Protein AF-A0A793MNP5-F1 (afdb_monomer_lite)

InterPro domains:
  IPR010069 Toxin CdiA-like, Filamentous hemagglutinin motif repeats [TIGR01731] (222-242)
  IPR010069 Toxin CdiA-like, Filamentous hemagglutinin motif repeats [TIGR01731] (250-285)
  IPR010069 Toxin CdiA-like, Filamentous hemagglutinin motif repeats [TIGR01731] (267-294)
  IPR013686 Polypeptide-transport-associated, ShlB-type [PF08479] (65-141)
  IPR034746 POTRA domain [PS51779] (65-141)
  IPR035251 ShlB, POTRA domain [PF17287] (143-180)
  IPR051544 Two-partner secretion system outer membrane transporter [PTHR34597] (10-189)

Organism: Escherichia coli (NCBI:txid562)

Sequence (300 aa):
MSALLSPLSLQAADVRRSGDEAFIIQQQRQEALEQQLTPSAPDVRLSAPGSFAHKINFPVETPCFQIKQTELKGADALPHWLPLQKIANGAVGHCLGAKGINLLMSTLQNRLVDHGYVTTRVLAPSQDLKSGILRLVIIPGVVRHVRLTPDSDDYIQLYSSFPAHEGSLLDLRDIEQGLDLGNSRIQGQHTELNATSGNLSTQNAQLSADTLSARTAGQFSSNGGTINADTLQISAQSLSNRKGSLIQTGTGDFSLSLPGSVDNREGLLAANGAVRLDALSLDNRKGKVQAEQSPSLQKS

Foldseek 3Di:
DDDDDDDDDDDPDPDVPVVVVVVVVVVVVVVVVVVVQFDDQPPPPDDDPDDDDDLQDADDDPPWFAAQEEAEAPCVLDDPVQPLRVLRCSSHRPTDDSRRVSSSQVVSQVSCVSQQQNVKHKGFPDDDCNVNYGYIYIDFDADADDDDDPPDDPPDDCVPLFPHDHGRGGRCVSVQQAAAQDCEEEEEAEAEAERPEDEHHHHQYEAEYQEYAHYYAAEYEQDNYEHEYCYYHYHYQEYEQHCHEDENEHQDEAEAAHAAEYEQDCHEAEYCHHYHYHHPYYHQHNGDYYHNPPDPPPDD

Radius of gyration: 31.23 Å; chains: 1; bounding box: 71×50×126 Å

Secondary structure (DSSP, 8-state):
-------PPP----SHHHHHHHHHHHHHHHHHHHHHHSPPPPP--------S-----PPP-SS-EE--EEEEESGGGS-TTS-HHHHHGGGTTSEE-HHHHHHHHHHHHHHHHHTT-TT-EEE--S--GGGSEEEEEEE--B-------TTS-TT--HHHH-S--TTSB--GGGS---EE-TT-EEEEEEEEEEESSS-EE-TT-EEEEEEEEEEESSEEE-TT-EEEEEEEEEE-SEEE-TT-EEEE-SSS-EEEEEEEEEE-TT-EEEESS-EEEEEEEEE-TT-EEEE---------

Structure (mmCIF, N/CA/C/O backbone):
data_AF-A0A793MNP5-F1
#
_entry.id   AF-A0A793MNP5-F1
#
loop_
_atom_site.group_PDB
_atom_site.id
_atom_site.type_symbol
_atom_site.label_atom_id
_atom_site.label_alt_id
_atom_site.label_comp_id
_atom_site.label_asym_id
_atom_site.label_entity_id
_atom_site.label_seq_id
_atom_site.pdbx_PDB_ins_code
_atom_site.Cartn_x
_atom_site.Cartn_y
_atom_site.Cartn_z
_atom_site.occupancy
_atom_site.B_iso_or_equiv
_atom_site.auth_seq_id
_atom_site.auth_comp_id
_atom_site.auth_asym_id
_atom_site.auth_atom_id
_atom_site.pdbx_PDB_model_num
ATOM 1 N N . MET A 1 1 ? -1.039 30.530 97.489 1.00 43.06 1 MET A N 1
ATOM 2 C CA . MET A 1 1 ? -1.361 29.478 96.503 1.00 43.06 1 MET A CA 1
ATOM 3 C C . MET A 1 1 ? -2.596 29.927 95.738 1.00 43.06 1 MET A C 1
ATOM 5 O O . MET A 1 1 ? -3.680 29.815 96.282 1.00 43.06 1 MET A O 1
ATOM 9 N N . SER A 1 2 ? -2.428 30.484 94.537 1.00 39.72 2 SER A N 1
ATOM 10 C CA . SER A 1 2 ? -3.535 30.779 93.615 1.00 39.72 2 SER A CA 1
ATOM 11 C C . SER A 1 2 ? -3.026 30.577 92.194 1.00 39.72 2 SER A C 1
ATOM 13 O O . SER A 1 2 ? -2.169 31.327 91.736 1.00 39.72 2 SER A O 1
ATOM 15 N N . ALA A 1 3 ? -3.510 29.527 91.537 1.00 41.72 3 ALA A N 1
ATOM 16 C CA . ALA A 1 3 ? -3.307 29.268 90.119 1.00 41.72 3 ALA A CA 1
ATOM 17 C C . ALA A 1 3 ? -4.535 29.792 89.366 1.00 41.72 3 ALA A C 1
ATOM 19 O O . ALA A 1 3 ? -5.657 29.425 89.712 1.00 41.72 3 ALA A O 1
ATOM 20 N N . LEU A 1 4 ? -4.337 30.648 88.359 1.00 41.88 4 LEU A N 1
ATOM 21 C CA . LEU A 1 4 ? -5.405 31.112 87.474 1.00 41.88 4 LEU A CA 1
ATOM 22 C C . LEU A 1 4 ? -5.009 30.935 86.001 1.00 41.88 4 LEU A C 1
ATOM 24 O O . LEU A 1 4 ? -4.059 31.536 85.512 1.00 41.88 4 LEU A O 1
ATOM 28 N N . LEU A 1 5 ? -5.772 30.029 85.388 1.00 41.38 5 LEU A N 1
ATOM 29 C CA . LEU A 1 5 ? -6.220 29.850 84.007 1.00 41.38 5 LEU A CA 1
ATOM 30 C C . LEU A 1 5 ? -5.553 30.624 82.851 1.00 41.38 5 LEU A C 1
ATOM 32 O O . LEU A 1 5 ? -5.593 31.848 82.768 1.00 41.38 5 LEU A O 1
ATOM 36 N N . SER A 1 6 ? -5.138 29.844 81.849 1.00 44.09 6 SER A N 1
ATOM 37 C CA . SER A 1 6 ? -5.053 30.230 80.433 1.00 44.09 6 SER A CA 1
ATOM 38 C C . SER A 1 6 ? -6.447 30.375 79.796 1.00 44.09 6 SER A C 1
ATOM 40 O O . SER A 1 6 ? -7.414 29.785 80.282 1.00 44.09 6 SER A O 1
ATOM 42 N N . PRO A 1 7 ? -6.523 30.991 78.605 1.00 50.62 7 PRO A N 1
ATOM 43 C CA . PRO A 1 7 ? -7.224 30.315 77.517 1.00 50.62 7 PRO A CA 1
ATOM 44 C C . PRO A 1 7 ? -6.357 30.196 76.256 1.00 50.62 7 PRO A C 1
ATOM 46 O O . PRO A 1 7 ? -5.769 31.165 75.780 1.00 50.62 7 PRO A O 1
ATOM 49 N N . LEU A 1 8 ? -6.304 28.974 75.716 1.00 42.53 8 LEU A N 1
ATOM 50 C CA . LEU A 1 8 ? -5.809 28.683 74.374 1.00 42.53 8 LEU A CA 1
ATOM 51 C C . LEU A 1 8 ? -6.763 29.281 73.333 1.00 42.53 8 LEU A C 1
ATOM 53 O O . LEU A 1 8 ? -7.968 29.037 73.367 1.00 42.53 8 LEU A O 1
ATOM 57 N N . SER A 1 9 ? -6.212 30.013 72.371 1.00 43.34 9 SER A N 1
ATOM 58 C CA . SER A 1 9 ? -6.915 30.411 71.154 1.00 43.34 9 SER A CA 1
ATOM 59 C C . SER A 1 9 ? -6.974 29.221 70.186 1.00 43.34 9 SER A C 1
ATOM 61 O O . SER A 1 9 ? -5.936 28.725 69.753 1.00 43.34 9 SER A O 1
ATOM 63 N N . LEU A 1 10 ? -8.181 28.757 69.844 1.00 44.53 10 LEU A N 1
ATOM 64 C CA . LEU A 1 10 ? -8.406 27.805 68.751 1.00 44.53 10 LEU A CA 1
ATOM 65 C C . LEU A 1 10 ? -8.027 28.460 67.410 1.00 44.53 10 LEU A C 1
ATOM 67 O O . LEU A 1 10 ? -8.622 29.464 67.021 1.00 44.53 10 LEU A O 1
ATOM 71 N N . GLN A 1 11 ? -7.085 27.867 66.677 1.00 45.66 11 GLN A N 1
ATOM 72 C CA . GLN A 1 11 ? -6.864 28.164 65.262 1.00 45.66 11 GLN A CA 1
ATOM 73 C C . GLN A 1 11 ? -7.865 27.361 64.421 1.00 45.66 11 GLN A C 1
ATOM 75 O O . GLN A 1 11 ? -7.778 26.140 64.327 1.00 45.66 11 GLN A O 1
ATOM 80 N N . ALA A 1 12 ? -8.821 28.053 63.803 1.00 46.88 12 ALA A N 1
ATOM 81 C CA . ALA A 1 12 ? -9.706 27.508 62.779 1.00 46.88 12 ALA A CA 1
ATOM 82 C C . ALA A 1 12 ? -9.208 27.966 61.399 1.00 46.88 12 ALA A C 1
ATOM 84 O O . ALA A 1 12 ? -9.666 28.981 60.880 1.00 46.88 12 ALA A O 1
ATOM 85 N N . ALA A 1 13 ? -8.229 27.264 60.822 1.00 45.00 13 ALA A N 1
ATOM 86 C CA . ALA A 1 13 ? -7.698 27.610 59.499 1.00 45.00 13 ALA A CA 1
ATOM 87 C C . ALA A 1 13 ? -7.146 26.407 58.709 1.00 45.00 13 ALA A C 1
ATOM 89 O O . ALA A 1 13 ? -6.187 26.576 57.970 1.00 45.00 13 ALA A O 1
ATOM 90 N N . ASP A 1 14 ? -7.732 25.208 58.838 1.00 48.78 14 ASP A N 1
ATOM 91 C CA . ASP A 1 14 ? -7.148 24.001 58.211 1.00 48.78 14 ASP A CA 1
ATOM 92 C C . ASP A 1 14 ? -8.154 23.044 57.542 1.00 48.78 14 ASP A C 1
ATOM 94 O O . ASP A 1 14 ? -7.921 21.850 57.421 1.00 48.78 14 ASP A O 1
ATOM 98 N N . VAL A 1 15 ? -9.312 23.550 57.097 1.00 47.66 15 VAL A N 1
ATOM 99 C CA . VAL A 1 15 ? -10.332 22.713 56.417 1.00 47.66 15 VAL A CA 1
ATOM 100 C C . VAL A 1 15 ? -10.462 23.023 54.920 1.00 47.66 15 VAL A C 1
ATOM 102 O O . VAL A 1 15 ? -10.863 22.160 54.147 1.00 47.66 15 VAL A O 1
ATOM 105 N N . ARG A 1 16 ? -10.084 24.226 54.460 1.00 47.62 16 ARG A N 1
ATOM 106 C CA . ARG A 1 16 ? -10.240 24.605 53.040 1.00 47.62 16 ARG A CA 1
ATOM 107 C C . ARG A 1 16 ? -9.139 24.063 52.117 1.00 47.62 16 ARG A C 1
ATOM 109 O O . ARG A 1 16 ? -9.440 23.780 50.969 1.00 47.62 16 ARG A O 1
ATOM 116 N N . ARG A 1 17 ? -7.906 23.853 52.602 1.00 50.69 17 ARG A N 1
ATOM 117 C CA . ARG A 1 17 ? -6.789 23.352 51.768 1.00 50.69 17 ARG A CA 1
ATOM 118 C C . ARG A 1 17 ? -6.926 21.876 51.368 1.00 50.69 17 ARG A C 1
ATOM 120 O O . ARG A 1 17 ? -6.621 21.542 50.231 1.00 50.69 17 ARG A O 1
ATOM 127 N N . SER A 1 18 ? -7.450 21.011 52.242 1.00 54.94 18 SER A N 1
ATOM 128 C CA . SER A 1 18 ? -7.603 19.577 51.930 1.00 54.94 18 SER A CA 1
ATOM 129 C C . SER A 1 18 ? -8.695 19.264 50.901 1.00 54.94 18 SER A C 1
ATOM 131 O O . SER A 1 18 ? -8.614 18.236 50.233 1.00 54.94 18 SER A O 1
ATOM 133 N N . GLY A 1 19 ? -9.715 20.118 50.763 1.00 57.38 19 GLY A N 1
ATOM 134 C CA . GLY A 1 19 ? -10.777 19.927 49.768 1.00 57.38 19 GLY A CA 1
ATOM 135 C C . GLY A 1 19 ? -10.274 20.115 48.335 1.00 57.38 19 GLY A C 1
ATOM 136 O O . GLY A 1 19 ? -10.580 19.300 47.466 1.00 57.38 19 GLY A O 1
ATOM 137 N N . ASP A 1 20 ? -9.446 21.139 48.119 1.00 60.06 20 ASP A N 1
ATOM 138 C CA . ASP A 1 20 ? -8.877 21.457 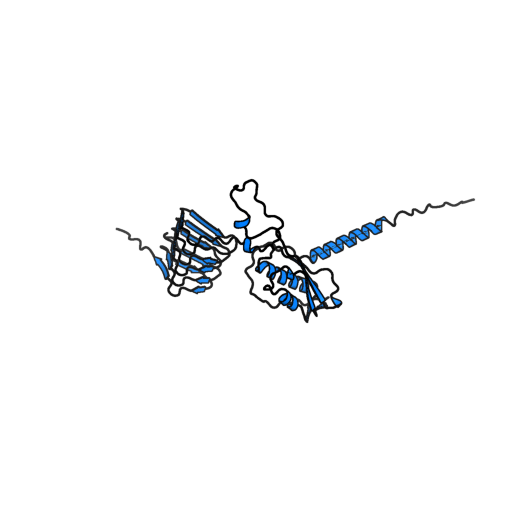46.806 1.00 60.06 20 ASP A CA 1
ATOM 139 C C . ASP A 1 20 ? -7.825 20.417 46.381 1.00 60.06 20 ASP A C 1
ATOM 141 O O . ASP A 1 20 ? -7.822 19.970 45.236 1.00 60.06 20 ASP A O 1
ATOM 145 N N . GLU A 1 21 ? -6.980 19.945 47.308 1.00 66.00 21 GLU A N 1
ATOM 146 C CA . GLU A 1 21 ? -6.012 18.870 47.031 1.00 66.00 21 GLU A CA 1
ATOM 147 C C . GLU A 1 21 ? -6.694 17.536 46.699 1.00 66.00 21 GLU A C 1
ATOM 149 O O . GLU A 1 21 ? -6.305 16.860 45.744 1.00 66.00 21 GLU A O 1
ATOM 154 N N . ALA A 1 22 ? -7.742 17.160 47.441 1.00 73.25 22 ALA A N 1
ATOM 155 C CA . ALA A 1 22 ? -8.505 15.945 47.162 1.00 73.25 22 ALA A CA 1
ATOM 156 C C . ALA A 1 22 ? -9.201 16.008 45.792 1.00 73.25 22 ALA A C 1
ATOM 158 O O . ALA A 1 22 ? -9.238 15.006 45.073 1.00 73.25 22 ALA A O 1
ATOM 159 N N . PHE A 1 23 ? -9.698 17.187 45.409 1.00 76.75 23 PHE A N 1
ATOM 160 C CA . PHE A 1 23 ? -10.294 17.420 44.098 1.00 76.75 23 PHE A CA 1
ATOM 161 C C . PHE A 1 23 ? -9.262 17.296 42.966 1.00 76.75 23 PHE A C 1
ATOM 163 O O . PHE A 1 23 ? -9.521 16.599 41.984 1.00 76.75 23 PHE A O 1
ATOM 170 N N . ILE A 1 24 ? -8.067 17.876 43.130 1.00 78.12 24 ILE A N 1
ATOM 171 C CA . ILE A 1 24 ? -6.969 17.766 42.153 1.00 78.12 24 ILE A CA 1
ATOM 172 C C . ILE A 1 24 ? -6.539 16.304 41.974 1.00 78.12 24 ILE A C 1
ATOM 174 O O . ILE A 1 24 ? -6.400 15.834 40.844 1.00 78.12 24 ILE A O 1
ATOM 178 N N . ILE A 1 25 ? -6.384 15.554 43.070 1.00 81.56 25 ILE A N 1
ATOM 179 C CA . ILE A 1 25 ? -6.015 14.130 43.022 1.00 81.56 25 ILE A CA 1
ATOM 180 C C . ILE A 1 25 ? -7.100 13.307 42.315 1.00 81.56 25 ILE A C 1
ATOM 182 O O . ILE A 1 25 ? -6.789 12.413 41.522 1.00 81.56 25 ILE A O 1
ATOM 186 N N . GLN A 1 26 ? -8.376 13.598 42.576 1.00 82.19 26 GLN A N 1
ATOM 187 C CA . GLN A 1 26 ? -9.491 12.910 41.931 1.00 82.19 26 GLN A CA 1
ATOM 188 C C . GLN A 1 26 ? -9.544 13.204 40.424 1.00 82.19 26 GLN A C 1
ATOM 190 O O . GLN A 1 26 ? -9.737 12.277 39.635 1.00 82.19 26 GLN A O 1
ATOM 195 N N . GLN A 1 27 ? -9.299 14.455 40.025 1.00 83.50 27 GLN A N 1
ATOM 196 C CA . GLN A 1 27 ? -9.244 14.869 38.624 1.00 83.50 27 GLN A CA 1
ATOM 197 C C . GLN A 1 27 ? -8.082 14.198 37.875 1.00 83.50 27 GLN A C 1
ATOM 199 O O . GLN A 1 27 ? -8.306 13.579 36.836 1.00 83.50 27 GLN A O 1
ATOM 204 N N . GLN A 1 28 ? -6.871 14.207 38.442 1.00 82.56 28 GLN A N 1
ATOM 205 C CA . GLN A 1 28 ? -5.701 13.545 37.846 1.00 82.56 28 GLN A CA 1
ATOM 206 C C . GLN A 1 28 ? -5.907 12.035 37.669 1.00 82.56 28 GLN A C 1
ATOM 208 O O . GLN A 1 28 ? -5.497 11.448 36.667 1.00 82.56 28 GLN A O 1
ATOM 213 N N . ARG A 1 29 ? -6.572 11.381 38.630 1.00 83.38 29 ARG A N 1
ATOM 214 C CA . ARG A 1 29 ? -6.869 9.944 38.549 1.00 83.38 29 ARG A CA 1
ATOM 215 C C . ARG A 1 29 ? -7.857 9.627 37.427 1.00 83.38 29 ARG A C 1
ATOM 217 O O . ARG A 1 29 ? -7.756 8.566 36.811 1.00 83.38 29 ARG A O 1
ATOM 224 N N . GLN A 1 30 ? -8.793 10.536 37.168 1.00 79.81 30 GLN A N 1
ATOM 225 C CA . GLN A 1 30 ? -9.774 10.406 36.098 1.00 79.81 30 GLN A CA 1
ATOM 226 C C . GLN A 1 30 ? -9.138 10.610 34.716 1.00 79.81 30 GLN A C 1
ATOM 228 O O . GLN A 1 30 ? -9.365 9.791 33.828 1.00 79.81 30 GLN A O 1
ATOM 233 N N . GLU A 1 31 ? -8.258 11.602 34.567 1.00 78.75 31 GLU A N 1
ATOM 234 C CA . GLU A 1 31 ? -7.470 11.811 33.342 1.00 78.75 31 GLU A CA 1
ATOM 235 C C . GLU A 1 31 ? -6.561 10.611 33.032 1.00 78.75 31 GLU A C 1
ATOM 237 O O . GLU A 1 31 ? -6.469 10.176 31.885 1.00 78.75 31 GLU A O 1
ATOM 242 N N . ALA A 1 32 ? -5.943 10.005 34.051 1.00 73.94 32 ALA A N 1
ATOM 243 C CA . ALA A 1 32 ? -5.117 8.809 33.873 1.00 73.94 32 ALA A CA 1
ATOM 244 C C . ALA A 1 32 ? -5.928 7.587 33.394 1.00 73.94 32 ALA A C 1
ATOM 246 O O . ALA A 1 32 ? -5.444 6.796 32.582 1.00 73.94 32 ALA A O 1
ATOM 247 N N . LEU A 1 33 ? -7.169 7.434 33.870 1.00 72.50 33 LEU A N 1
ATOM 248 C CA . LEU A 1 33 ? -8.094 6.400 33.393 1.00 72.50 33 LEU A CA 1
ATOM 249 C C . LEU A 1 33 ? -8.516 6.655 31.940 1.00 72.50 33 LEU A C 1
ATOM 251 O O . LEU A 1 33 ? -8.547 5.718 31.144 1.00 72.50 33 LEU A O 1
ATOM 255 N N . GLU A 1 34 ? -8.784 7.908 31.568 1.00 67.94 34 GLU A N 1
ATOM 256 C CA . GLU A 1 34 ? -9.074 8.277 30.177 1.00 67.94 34 GLU A CA 1
ATOM 257 C C . GLU A 1 34 ? -7.874 8.044 29.253 1.00 67.94 34 GLU A C 1
ATOM 259 O O . GLU A 1 34 ? -8.053 7.548 28.140 1.00 67.94 34 GLU A O 1
ATOM 264 N N . GLN A 1 35 ? -6.649 8.303 29.715 1.00 63.38 35 GLN A N 1
ATOM 265 C CA . GLN A 1 35 ? -5.422 7.993 28.972 1.00 63.38 35 GLN A CA 1
ATOM 266 C C . GLN A 1 35 ? -5.213 6.485 28.758 1.00 63.38 35 GLN A C 1
ATOM 268 O O . GLN A 1 35 ? -4.663 6.080 27.740 1.00 63.38 35 GLN A O 1
ATOM 273 N N . GLN A 1 36 ? -5.679 5.634 29.678 1.00 63.31 36 GLN A N 1
ATOM 274 C CA . GLN A 1 36 ? -5.654 4.174 29.497 1.00 63.31 36 GLN A CA 1
ATOM 275 C C . GLN A 1 36 ? -6.751 3.653 28.556 1.00 63.31 36 GLN A C 1
ATOM 277 O O . GLN A 1 36 ? -6.603 2.577 27.974 1.00 63.31 36 GLN A O 1
ATOM 282 N N . LEU A 1 37 ? -7.858 4.388 28.432 1.00 55.62 37 LEU A N 1
ATOM 283 C CA . LEU A 1 37 ? -8.998 4.056 27.568 1.00 55.62 37 LEU A CA 1
ATOM 284 C C . LEU A 1 37 ? -8.902 4.709 26.184 1.00 55.62 37 LEU A C 1
ATOM 286 O O . LEU A 1 37 ? -9.647 4.348 25.272 1.00 55.62 37 LEU A O 1
ATOM 290 N N . THR A 1 38 ? -7.986 5.661 26.012 1.00 53.53 38 THR A N 1
ATOM 291 C CA . THR A 1 38 ? -7.609 6.195 24.709 1.00 53.53 38 THR A CA 1
ATOM 292 C C . THR A 1 38 ? -6.534 5.287 24.117 1.00 53.53 38 THR A C 1
ATOM 294 O O . THR A 1 38 ? -5.455 5.139 24.690 1.00 53.53 38 THR A O 1
ATOM 297 N N . PRO A 1 39 ? -6.793 4.638 22.970 1.00 50.03 39 PRO A N 1
ATOM 298 C CA . PRO A 1 39 ? -5.754 3.876 22.302 1.00 50.03 39 PRO A CA 1
ATOM 299 C C . PRO A 1 39 ? -4.594 4.817 21.964 1.00 50.03 39 PRO A C 1
ATOM 301 O O . PRO A 1 39 ? -4.811 5.856 21.328 1.00 50.03 39 PRO A O 1
ATOM 304 N N . SER A 1 40 ? -3.369 4.440 22.348 1.00 48.81 40 SER A N 1
ATOM 305 C CA . SER A 1 40 ? -2.167 5.085 21.813 1.00 48.81 40 SER A CA 1
ATOM 306 C C . SER A 1 40 ? -2.274 5.089 20.290 1.00 48.81 40 SER A C 1
ATOM 308 O O . SER A 1 40 ? -2.683 4.085 19.699 1.00 48.81 40 SER A O 1
ATOM 310 N N . ALA A 1 41 ? -1.958 6.220 19.651 1.00 42.69 41 ALA A N 1
ATOM 311 C CA . ALA A 1 41 ? -1.832 6.235 18.203 1.00 42.69 41 ALA A CA 1
ATOM 312 C C . ALA A 1 41 ? -0.795 5.160 17.844 1.00 42.69 41 ALA A C 1
ATOM 314 O O . ALA A 1 41 ? 0.322 5.231 18.362 1.00 42.69 41 ALA A O 1
ATOM 315 N N . PRO A 1 42 ? -1.151 4.128 17.061 1.00 38.00 42 PRO A N 1
ATOM 316 C CA . PRO A 1 42 ? -0.146 3.182 16.624 1.00 38.00 42 PRO A CA 1
ATOM 317 C C . PRO A 1 42 ? 0.917 3.977 15.865 1.00 38.00 42 PRO A C 1
ATOM 319 O O . PRO A 1 42 ? 0.575 4.773 14.988 1.00 38.00 42 PRO A O 1
ATOM 322 N N . ASP A 1 43 ? 2.191 3.783 16.216 1.00 34.41 43 ASP A N 1
ATOM 323 C CA . ASP A 1 43 ? 3.278 4.133 15.307 1.00 34.41 43 ASP A CA 1
ATOM 324 C C . ASP A 1 43 ? 2.946 3.429 13.995 1.00 34.41 43 ASP A C 1
ATOM 326 O O . ASP A 1 43 ? 2.787 2.204 13.968 1.00 34.41 43 ASP A O 1
ATOM 330 N N . VAL A 1 44 ? 2.743 4.204 12.931 1.00 38.66 44 VAL A N 1
ATOM 331 C CA . VAL A 1 44 ? 2.322 3.681 11.631 1.00 38.66 44 VAL A CA 1
ATOM 332 C C . VAL A 1 44 ? 3.513 2.950 11.011 1.00 38.66 44 VAL A C 1
ATOM 334 O O . VAL A 1 44 ? 4.200 3.446 10.125 1.00 38.66 44 VAL A O 1
ATOM 337 N N . ARG A 1 45 ? 3.786 1.742 11.502 1.00 36.81 45 ARG A N 1
ATOM 338 C CA . ARG A 1 45 ? 4.449 0.699 10.734 1.00 36.81 45 ARG A CA 1
ATOM 339 C C . ARG A 1 45 ? 3.345 -0.129 10.113 1.00 36.81 45 ARG A C 1
ATOM 341 O O . ARG A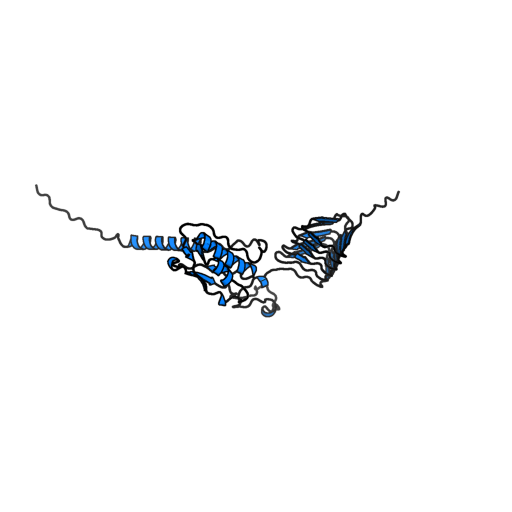 1 45 ? 2.648 -0.866 10.809 1.00 36.81 45 ARG A O 1
ATOM 348 N N . LEU A 1 46 ? 3.184 0.066 8.806 1.00 34.09 46 LEU A N 1
ATOM 349 C CA . LEU A 1 46 ? 2.255 -0.641 7.933 1.00 34.09 46 LEU A CA 1
ATOM 350 C C . LEU A 1 46 ? 2.402 -2.147 8.162 1.00 34.09 46 LEU A C 1
ATOM 352 O O . LEU A 1 46 ? 3.297 -2.803 7.633 1.00 34.09 46 LEU A O 1
ATOM 356 N N . SER A 1 47 ? 1.539 -2.684 9.014 1.00 34.59 47 SER A N 1
ATOM 357 C CA . SER A 1 47 ? 1.337 -4.118 9.103 1.00 34.59 47 SER A CA 1
ATOM 358 C C . SER A 1 47 ? 0.516 -4.524 7.886 1.00 34.59 47 SER A C 1
ATOM 360 O O . SER A 1 47 ? -0.382 -3.792 7.472 1.00 34.59 47 SER A O 1
ATOM 362 N N . ALA A 1 48 ? 0.864 -5.665 7.292 1.00 41.50 48 ALA A N 1
ATOM 363 C CA . ALA A 1 48 ? 0.216 -6.180 6.092 1.00 41.50 48 ALA A CA 1
ATOM 364 C C . ALA A 1 48 ? -1.323 -6.196 6.233 1.00 41.50 48 ALA A C 1
ATOM 366 O O . ALA A 1 48 ? -1.817 -6.474 7.330 1.00 41.50 48 ALA A O 1
ATOM 367 N N . PRO A 1 49 ? -2.083 -5.951 5.146 1.00 40.62 49 PRO A N 1
ATOM 368 C CA . PRO A 1 49 ? -3.541 -5.948 5.182 1.00 40.62 49 PRO A CA 1
ATOM 369 C C . PRO A 1 49 ? -4.059 -7.325 5.613 1.00 40.62 49 PRO A C 1
ATOM 371 O O . PRO A 1 49 ? -4.061 -8.299 4.856 1.00 40.62 49 PRO A O 1
ATOM 374 N N . GLY A 1 50 ? -4.473 -7.406 6.875 1.00 38.94 50 GLY A N 1
ATOM 375 C CA . GLY A 1 50 ? -5.041 -8.597 7.476 1.00 38.94 50 GLY A CA 1
ATOM 376 C C . GLY A 1 50 ? -6.476 -8.800 7.003 1.00 38.94 50 GLY A C 1
ATOM 377 O O . GLY A 1 50 ? -7.372 -8.048 7.362 1.00 38.94 50 GLY A O 1
ATOM 378 N N . SER A 1 51 ? -6.678 -9.847 6.205 1.00 39.34 51 SER A N 1
ATOM 379 C CA . SER A 1 51 ? -7.923 -10.593 5.950 1.00 39.34 51 SER A CA 1
ATOM 380 C C . SER A 1 51 ? -9.244 -10.010 6.493 1.00 39.34 51 SER A C 1
ATOM 382 O O . SER A 1 51 ? -9.529 -10.016 7.692 1.00 39.34 51 SER A O 1
ATOM 384 N N . PHE A 1 52 ? -10.104 -9.638 5.544 1.00 42.34 52 PHE A N 1
ATOM 385 C CA . PHE A 1 52 ? -11.498 -9.245 5.714 1.00 42.34 52 PHE A CA 1
ATOM 386 C C . PHE A 1 52 ? -12.285 -10.272 6.554 1.00 42.34 52 PHE A C 1
ATOM 388 O O . PHE A 1 52 ? -12.452 -11.417 6.148 1.00 42.34 52 PHE A O 1
ATOM 395 N N . ALA A 1 53 ? -12.807 -9.816 7.697 1.00 45.47 53 ALA A N 1
ATOM 396 C CA . ALA A 1 53 ? -13.677 -10.545 8.628 1.00 45.47 53 ALA A CA 1
ATOM 397 C C . ALA A 1 53 ? -13.011 -11.665 9.453 1.00 45.47 53 ALA A C 1
ATOM 399 O O . ALA A 1 53 ? -13.381 -12.834 9.363 1.00 45.47 53 ALA A O 1
ATOM 400 N N . HIS A 1 54 ? -12.109 -11.300 10.366 1.00 52.34 54 HIS A N 1
ATOM 401 C CA . HIS A 1 54 ? -11.851 -12.153 11.527 1.00 52.34 54 HIS A CA 1
ATOM 402 C C . HIS A 1 54 ? -13.004 -12.036 12.536 1.00 52.34 54 HIS A C 1
ATOM 404 O O . HIS A 1 54 ? -13.399 -10.935 12.922 1.00 52.34 54 HIS A O 1
ATOM 410 N N . LYS A 1 55 ? -13.547 -13.179 12.980 1.00 60.91 55 LYS A N 1
ATOM 411 C CA . LYS A 1 55 ? -14.333 -13.249 14.222 1.00 60.91 55 LYS A CA 1
ATOM 412 C C . LYS A 1 55 ? -13.460 -12.695 15.349 1.00 60.91 55 LYS A C 1
ATOM 414 O O . LYS A 1 55 ? -12.337 -13.161 15.529 1.00 60.91 55 LYS A O 1
ATOM 419 N N . ILE A 1 56 ? -13.964 -11.710 16.088 1.00 76.19 56 ILE A N 1
ATOM 420 C CA . ILE A 1 56 ? -13.245 -11.163 17.238 1.00 76.19 56 ILE A CA 1
ATOM 421 C C . ILE A 1 56 ? -13.295 -12.215 18.347 1.00 76.19 56 ILE A C 1
ATOM 423 O O . ILE A 1 56 ? -14.363 -12.525 18.872 1.00 76.19 56 ILE A O 1
ATOM 427 N N . ASN A 1 57 ? -12.142 -12.785 18.688 1.00 84.81 57 ASN A N 1
ATOM 428 C CA . ASN A 1 57 ? -12.024 -13.696 19.819 1.00 84.81 57 ASN A CA 1
ATOM 429 C C . ASN A 1 57 ? -11.827 -12.868 21.090 1.00 84.81 57 ASN A C 1
ATOM 431 O O . ASN A 1 57 ? -10.715 -12.431 21.388 1.00 84.81 57 ASN A O 1
ATOM 435 N N . PHE A 1 58 ? -12.915 -12.622 21.817 1.00 89.25 58 PHE A N 1
ATOM 436 C CA . PHE A 1 58 ? -12.856 -11.854 23.056 1.00 89.25 58 PHE A CA 1
ATOM 437 C C . PHE A 1 58 ? -12.149 -12.631 24.176 1.00 89.25 58 PHE A C 1
ATOM 439 O O . PHE A 1 58 ? -12.378 -13.836 24.325 1.00 89.25 58 PHE A O 1
ATOM 446 N N . PRO A 1 59 ? -11.299 -11.963 24.976 1.00 85.88 59 PRO A N 1
ATOM 447 C CA . PRO A 1 59 ? -10.662 -12.584 26.126 1.00 85.88 59 PRO A CA 1
ATOM 448 C C . PRO A 1 59 ? -11.686 -12.881 27.226 1.00 85.88 59 PRO A C 1
ATOM 450 O O . PRO A 1 59 ? -12.684 -12.180 27.374 1.00 85.88 59 PRO A O 1
ATOM 453 N N . VAL A 1 60 ? -11.405 -13.894 28.045 1.00 88.44 60 VAL A N 1
ATOM 454 C CA . VAL A 1 60 ? -12.152 -14.126 29.287 1.00 88.44 60 VAL A CA 1
ATOM 455 C C . VAL A 1 60 ? -11.614 -13.169 30.346 1.00 88.44 60 VAL A C 1
ATOM 457 O O . VAL A 1 60 ? -10.417 -13.172 30.640 1.00 88.44 60 VAL A O 1
ATOM 460 N N . GLU A 1 61 ? -12.482 -12.339 30.916 1.00 86.56 61 GLU A N 1
ATOM 461 C CA . GLU A 1 61 ? -12.090 -11.326 31.893 1.00 86.56 61 GLU A CA 1
ATOM 462 C C . GLU A 1 61 ? -13.117 -11.167 33.019 1.00 86.56 61 GLU A C 1
ATOM 464 O O . GLU A 1 61 ? -14.307 -11.412 32.835 1.00 86.56 61 GLU A O 1
ATOM 469 N N . THR A 1 62 ? -12.632 -10.738 34.187 1.00 88.94 62 THR A N 1
ATOM 470 C CA . THR A 1 62 ? -13.441 -10.441 35.374 1.00 88.94 62 THR A CA 1
ATOM 471 C C . THR A 1 62 ? -12.887 -9.163 36.019 1.00 88.94 62 THR A C 1
ATOM 473 O O . THR A 1 62 ? -11.687 -9.127 36.300 1.00 88.94 62 THR A O 1
ATOM 476 N N . PRO A 1 63 ? -13.699 -8.121 36.280 1.00 87.69 63 PRO A N 1
ATOM 477 C CA . PRO A 1 63 ? -15.139 -8.031 36.027 1.00 87.69 63 PRO A CA 1
ATOM 478 C C . PRO A 1 63 ? -15.477 -7.862 34.534 1.00 87.69 63 PRO A C 1
ATOM 480 O O . PRO A 1 63 ? -14.731 -7.229 33.790 1.00 87.69 63 PRO A O 1
ATOM 483 N N . CYS A 1 64 ? -16.626 -8.397 34.115 1.00 92.69 64 CYS A N 1
ATOM 484 C CA . CYS A 1 64 ? -17.170 -8.236 32.765 1.00 92.69 64 CYS A CA 1
ATOM 485 C C . CYS A 1 64 ? -18.687 -8.007 32.806 1.00 92.69 64 CYS A C 1
ATOM 487 O O . CYS A 1 64 ? -19.358 -8.352 33.784 1.00 92.69 64 CYS A O 1
ATOM 489 N N . PHE A 1 65 ? -19.225 -7.429 31.734 1.00 94.44 65 PHE A N 1
ATOM 490 C CA . PHE A 1 65 ? -20.642 -7.120 31.573 1.00 94.44 65 PHE A CA 1
ATOM 491 C C . PHE A 1 65 ? -21.191 -7.802 30.322 1.00 94.44 65 PHE A C 1
ATOM 493 O O . PHE A 1 65 ? -20.556 -7.798 29.270 1.00 94.44 65 PHE A O 1
ATOM 500 N N . GLN A 1 66 ? -22.384 -8.383 30.435 1.00 95.81 66 GLN A N 1
ATOM 501 C CA . GLN A 1 66 ? -23.070 -9.013 29.308 1.00 95.81 66 GLN A CA 1
ATOM 502 C C . GLN A 1 66 ? -23.600 -7.950 28.346 1.00 95.81 66 GLN A C 1
ATOM 504 O O . GLN A 1 66 ? -24.500 -7.183 28.699 1.00 95.81 66 GLN A O 1
ATOM 509 N N . ILE A 1 67 ? -23.063 -7.922 27.127 1.00 96.25 67 ILE A N 1
ATOM 510 C CA . ILE A 1 67 ? -23.459 -6.953 26.106 1.00 96.25 67 ILE A CA 1
ATOM 511 C C . ILE A 1 67 ? -24.662 -7.493 25.329 1.00 96.25 67 ILE A C 1
ATOM 513 O O . ILE A 1 67 ? -24.587 -8.523 24.665 1.00 96.25 67 ILE A O 1
ATOM 517 N N . LYS A 1 68 ? -25.786 -6.784 25.402 1.00 95.75 68 LYS A N 1
ATOM 518 C CA . LYS A 1 68 ? -27.043 -7.101 24.703 1.00 95.75 68 LYS A CA 1
ATOM 519 C C . LYS A 1 68 ? -27.200 -6.308 23.412 1.00 95.75 68 LYS A C 1
ATOM 521 O O . LYS A 1 68 ? -27.815 -6.793 22.469 1.00 95.75 68 LYS A O 1
ATOM 526 N N . GLN A 1 69 ? -26.661 -5.093 23.381 1.00 96.12 69 GLN A N 1
ATOM 527 C CA . GLN A 1 69 ? -26.778 -4.181 22.253 1.00 96.12 69 GLN A CA 1
ATOM 528 C C . GLN A 1 69 ? -25.517 -3.330 22.137 1.00 96.12 69 GLN A C 1
ATOM 530 O O . GLN A 1 69 ? -24.902 -2.970 23.143 1.00 96.12 69 GLN A O 1
ATOM 535 N N . THR A 1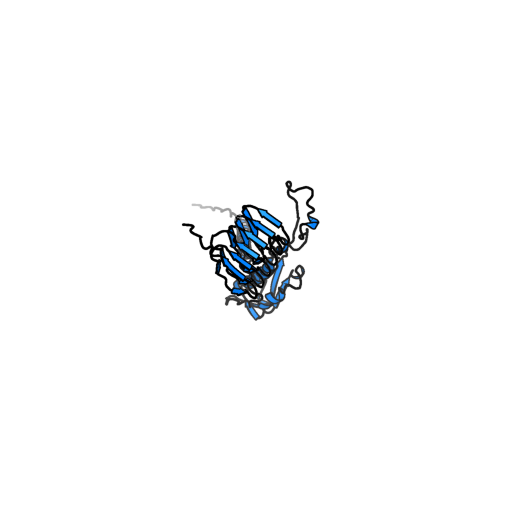 70 ? -25.159 -2.978 20.906 1.00 95.19 70 THR A N 1
ATOM 536 C CA . THR A 1 70 ? -24.135 -1.976 20.631 1.00 95.19 70 THR A CA 1
ATOM 537 C C . THR A 1 70 ? -24.724 -0.809 19.853 1.00 95.19 70 THR A C 1
ATOM 539 O O . THR A 1 70 ? -25.569 -0.976 18.973 1.00 95.19 70 THR A O 1
ATOM 542 N N . GLU A 1 71 ? -24.274 0.392 20.185 1.00 94.62 71 GLU A N 1
ATOM 543 C CA . GLU A 1 71 ? -24.672 1.628 19.521 1.00 94.62 71 GLU A CA 1
ATOM 544 C C . GLU A 1 71 ? -23.419 2.367 19.074 1.00 94.62 71 GLU A C 1
ATOM 546 O O . GLU A 1 71 ? -22.532 2.632 19.887 1.00 94.62 71 GLU A O 1
ATOM 551 N N . LEU A 1 72 ? -23.352 2.718 17.794 1.00 93.69 72 LEU A N 1
ATOM 552 C CA . LEU A 1 72 ? -22.236 3.456 17.223 1.00 93.69 72 LEU A CA 1
ATOM 553 C C . LEU A 1 72 ? -22.717 4.841 16.784 1.00 93.69 72 LEU A C 1
ATOM 555 O O . LEU A 1 72 ? -23.471 4.969 15.822 1.00 93.69 72 LEU A O 1
ATOM 559 N N . LYS A 1 73 ? -22.299 5.885 17.502 1.00 92.75 73 LYS A N 1
ATOM 560 C CA . LYS A 1 73 ? -22.616 7.283 17.168 1.00 92.75 73 LYS A CA 1
ATOM 561 C C . LYS A 1 73 ? -21.521 7.891 16.292 1.00 92.75 73 LYS A C 1
ATOM 563 O O . LYS A 1 73 ? -20.353 7.579 16.503 1.00 92.75 73 LYS A O 1
ATOM 568 N N . GLY A 1 74 ? -21.878 8.769 15.353 1.00 86.31 74 GLY A N 1
ATOM 569 C CA . GLY A 1 74 ? -20.922 9.447 14.464 1.00 86.31 74 GLY A CA 1
ATOM 570 C C . GLY A 1 74 ? -20.474 8.615 13.256 1.00 86.31 74 GLY A C 1
ATOM 571 O O . GLY A 1 74 ? -19.634 9.060 12.480 1.00 86.31 74 GLY A O 1
ATOM 572 N N . ALA A 1 75 ? -21.019 7.405 13.083 1.00 84.81 75 ALA A N 1
ATOM 573 C CA . ALA A 1 75 ? -20.754 6.560 11.915 1.00 84.81 75 ALA A CA 1
ATOM 574 C C . ALA A 1 75 ? -21.409 7.093 10.629 1.00 84.81 75 ALA A C 1
ATOM 576 O O . ALA A 1 75 ? -20.982 6.753 9.533 1.00 84.81 75 ALA A O 1
ATOM 577 N N . ASP A 1 76 ? -22.426 7.935 10.775 1.00 83.31 76 ASP A N 1
ATOM 578 C CA . ASP A 1 76 ? -23.162 8.651 9.734 1.00 83.31 76 ASP A CA 1
ATOM 579 C C . ASP A 1 76 ? -22.292 9.629 8.935 1.00 83.31 76 ASP A C 1
ATOM 581 O O . ASP A 1 76 ? -22.581 9.900 7.772 1.00 83.31 76 ASP A O 1
ATOM 585 N N . ALA A 1 77 ? -21.188 10.101 9.521 1.00 82.19 77 ALA A N 1
ATOM 586 C CA . ALA A 1 77 ? -20.196 10.886 8.797 1.00 82.19 77 ALA A CA 1
ATOM 587 C C . ALA A 1 77 ? -19.422 10.051 7.761 1.00 82.19 77 ALA A C 1
ATOM 589 O O . ALA A 1 77 ? -18.854 10.627 6.841 1.00 82.19 77 ALA A O 1
ATOM 590 N N . LEU A 1 78 ? -19.384 8.720 7.900 1.00 85.25 78 LEU A N 1
ATOM 591 C CA . LEU A 1 78 ? -18.597 7.809 7.067 1.00 85.25 78 LEU A CA 1
ATOM 592 C C . LEU A 1 78 ? -19.461 7.127 5.993 1.00 85.25 78 LEU A C 1
ATOM 594 O O . LEU A 1 78 ? -20.679 7.011 6.142 1.00 85.25 78 LEU A O 1
ATOM 598 N N . PRO A 1 79 ? -18.857 6.604 4.911 1.00 83.12 79 PRO A N 1
ATOM 599 C CA . PRO A 1 79 ? -19.629 5.921 3.886 1.00 83.12 79 PRO A CA 1
ATOM 600 C C . PRO A 1 79 ? -20.336 4.662 4.393 1.00 83.12 79 PRO A C 1
ATOM 602 O O . PRO A 1 79 ? -19.731 3.770 4.988 1.00 83.12 79 PRO A O 1
ATOM 605 N N . HIS A 1 80 ? -21.611 4.534 4.029 1.00 85.50 80 HIS A N 1
ATOM 606 C CA . HIS A 1 80 ? -22.486 3.423 4.413 1.00 85.50 80 HIS A CA 1
ATOM 607 C C . HIS A 1 80 ? -21.976 2.029 4.006 1.00 85.50 80 HIS A C 1
ATOM 609 O O . HIS A 1 80 ? -22.394 1.027 4.584 1.00 85.50 80 HIS A O 1
ATOM 615 N N . TRP A 1 81 ? -21.080 1.939 3.014 1.00 81.75 81 TRP A N 1
ATOM 616 C CA . TRP A 1 81 ? -20.480 0.668 2.600 1.00 81.75 81 TRP A CA 1
ATOM 617 C C . TRP A 1 81 ? -19.520 0.092 3.653 1.00 81.75 81 TRP A C 1
ATOM 619 O O . TRP A 1 81 ? -19.238 -1.108 3.621 1.00 81.75 81 TRP A O 1
ATOM 629 N N . LEU A 1 82 ? -19.027 0.909 4.593 1.00 86.12 82 LEU A N 1
ATOM 630 C CA . LEU A 1 82 ? -18.138 0.470 5.661 1.00 86.12 82 LEU A CA 1
ATOM 631 C C . LEU A 1 82 ? -18.965 -0.153 6.803 1.00 86.12 82 LEU A C 1
ATOM 633 O O . LEU A 1 82 ? -19.696 0.551 7.501 1.00 86.12 82 LEU A O 1
ATOM 637 N N . PRO A 1 83 ? -18.865 -1.472 7.054 1.00 86.00 83 PRO A N 1
ATOM 638 C CA . PRO A 1 83 ? -19.815 -2.179 7.911 1.00 86.00 83 PRO A CA 1
ATOM 639 C C . PRO A 1 83 ? -19.454 -2.068 9.405 1.00 86.00 83 PRO A C 1
ATOM 641 O O . PRO A 1 83 ? -19.367 -3.078 10.105 1.00 86.00 83 PRO A O 1
ATOM 644 N N . LEU A 1 84 ? -19.229 -0.854 9.914 1.00 89.94 84 LEU A N 1
ATOM 645 C CA . LEU A 1 84 ? -18.752 -0.626 11.285 1.00 89.94 84 LEU A CA 1
ATOM 646 C C . LEU A 1 84 ? -19.752 -1.102 12.338 1.00 89.94 84 LEU A C 1
ATOM 648 O O . LEU A 1 84 ? -19.367 -1.797 13.276 1.00 89.94 84 LEU A O 1
ATOM 652 N N . GLN A 1 85 ? -21.045 -0.829 12.143 1.00 91.31 85 GLN A N 1
ATOM 653 C CA . GLN A 1 85 ? -22.083 -1.327 13.048 1.00 91.31 85 GLN A CA 1
ATOM 654 C C . GLN A 1 85 ? -22.109 -2.862 13.081 1.00 91.31 85 GLN A C 1
ATOM 656 O O . GLN A 1 85 ? -22.266 -3.458 14.140 1.00 91.31 85 GLN A O 1
ATOM 661 N N . LYS A 1 86 ? -21.892 -3.528 11.940 1.00 89.38 86 LYS A N 1
ATOM 662 C CA . LYS A 1 86 ? -21.848 -4.997 11.875 1.00 89.38 86 LYS A CA 1
ATOM 663 C C . LYS A 1 86 ? -20.675 -5.567 12.675 1.00 89.38 86 LYS A C 1
ATOM 665 O O . LYS A 1 86 ? -20.830 -6.606 13.308 1.00 89.38 86 LYS A O 1
ATOM 670 N N . ILE A 1 87 ? -19.526 -4.894 12.657 1.00 89.12 87 ILE A N 1
ATOM 671 C CA . ILE A 1 87 ? -18.350 -5.279 13.448 1.00 89.12 87 ILE A CA 1
ATOM 672 C C . ILE A 1 87 ? -18.616 -5.037 14.937 1.00 89.12 87 ILE A C 1
ATOM 674 O O . ILE A 1 87 ? -18.382 -5.934 15.743 1.00 89.12 87 ILE A O 1
ATOM 678 N N . ALA A 1 88 ? -19.181 -3.878 15.293 1.00 92.44 88 ALA A N 1
ATOM 679 C CA . ALA A 1 88 ? -19.579 -3.562 16.664 1.00 92.44 88 ALA A CA 1
ATOM 680 C C . ALA A 1 88 ? -20.576 -4.595 17.218 1.00 92.44 88 ALA A C 1
ATOM 682 O O . ALA A 1 88 ? -20.447 -5.040 18.355 1.00 92.44 88 ALA A O 1
ATOM 683 N N . ASN A 1 89 ? -21.535 -5.038 16.401 1.00 92.94 89 ASN A N 1
ATOM 684 C CA . ASN A 1 89 ? -22.500 -6.080 16.761 1.00 92.94 89 ASN A CA 1
ATOM 685 C C . ASN A 1 89 ? -21.843 -7.436 17.071 1.00 92.94 89 ASN A C 1
ATOM 687 O O . ASN A 1 89 ? -22.474 -8.270 17.712 1.00 92.94 89 ASN A O 1
ATOM 691 N N . GLY A 1 90 ? -20.583 -7.660 16.681 1.00 90.38 90 GLY A N 1
ATOM 692 C CA . GLY A 1 90 ? -19.824 -8.850 17.067 1.00 90.38 90 GLY A CA 1
ATOM 693 C C . GLY A 1 90 ? -19.635 -8.993 18.580 1.00 90.38 90 GLY A C 1
ATOM 694 O O . GLY A 1 90 ? -19.425 -10.102 19.050 1.00 90.38 90 GLY A O 1
ATOM 695 N N . ALA A 1 91 ? -19.758 -7.905 19.345 1.00 91.56 91 ALA A N 1
ATOM 696 C CA . ALA A 1 91 ? -19.721 -7.922 20.807 1.00 91.56 91 ALA A CA 1
ATOM 697 C C . ALA A 1 91 ? -21.019 -8.411 21.468 1.00 91.56 91 ALA A C 1
ATOM 699 O O . ALA A 1 91 ? -21.014 -8.744 22.653 1.00 91.56 91 ALA A O 1
ATOM 700 N N . VAL A 1 92 ? -22.136 -8.437 20.736 1.00 94.44 92 VAL A N 1
ATOM 701 C CA . VAL A 1 92 ? -23.437 -8.828 21.289 1.00 94.44 92 VAL A CA 1
ATOM 702 C C . VAL A 1 92 ? -23.412 -10.303 21.691 1.00 94.44 92 VAL A C 1
ATOM 704 O O . VAL A 1 92 ? -22.986 -11.162 20.924 1.00 94.44 92 VAL A O 1
ATOM 707 N N . GLY A 1 93 ? -23.887 -10.597 22.900 1.00 91.69 93 GLY A N 1
ATOM 708 C CA . GLY A 1 93 ? -23.896 -11.940 23.483 1.00 91.69 93 GLY A CA 1
ATOM 709 C C . GLY A 1 93 ? -22.597 -12.337 24.190 1.00 91.69 93 GLY A C 1
ATOM 710 O O . GLY A 1 93 ? -22.517 -13.448 24.710 1.00 91.69 93 GLY A O 1
ATOM 711 N N . HIS A 1 94 ? -21.595 -11.453 24.240 1.00 92.69 94 HIS A N 1
ATOM 712 C CA . HIS A 1 94 ? -20.339 -11.685 24.953 1.00 92.69 94 HIS A CA 1
ATOM 713 C C . HIS A 1 94 ? -20.290 -10.933 26.292 1.00 92.69 94 HIS A C 1
ATOM 715 O O . HIS A 1 94 ? -20.873 -9.858 26.450 1.00 92.69 94 HIS A O 1
ATOM 721 N N . CYS A 1 95 ? -19.552 -11.492 27.259 1.00 94.25 95 CYS A N 1
ATOM 722 C CA . CYS A 1 95 ? -19.200 -10.790 28.491 1.00 94.25 95 CYS A CA 1
ATOM 723 C C . CYS A 1 95 ? -17.919 -9.994 28.257 1.00 94.25 95 CYS A C 1
ATOM 725 O O . CYS A 1 95 ? -16.861 -10.599 28.099 1.00 94.25 95 CYS A O 1
ATOM 727 N N . LEU A 1 96 ? -18.011 -8.665 28.222 1.00 92.44 96 LEU A N 1
ATOM 728 C CA . LEU A 1 96 ? -16.871 -7.789 27.955 1.00 92.44 96 LEU A CA 1
ATOM 729 C C . LEU A 1 96 ? -16.549 -6.914 29.167 1.00 92.44 96 LEU A C 1
ATOM 731 O O . LEU A 1 96 ? -17.433 -6.346 29.809 1.00 92.44 96 LEU A O 1
ATOM 735 N N . GLY A 1 97 ? -15.265 -6.809 29.466 1.00 87.44 97 GLY A N 1
ATOM 736 C CA . GLY A 1 97 ? -14.655 -5.828 30.352 1.00 87.44 97 GLY A CA 1
ATOM 737 C C . GLY A 1 97 ? -13.740 -4.897 29.552 1.00 87.44 97 GLY A C 1
ATOM 738 O O . GLY A 1 97 ? -13.868 -4.755 28.334 1.00 87.44 97 GLY A O 1
ATOM 739 N N . ALA A 1 98 ? -12.811 -4.228 30.235 1.00 85.38 98 ALA A N 1
ATOM 740 C CA . ALA A 1 98 ? -11.960 -3.220 29.604 1.00 85.38 98 ALA A CA 1
ATOM 741 C C . ALA A 1 98 ? -11.099 -3.788 28.459 1.00 85.38 98 ALA A C 1
ATOM 743 O O . ALA A 1 98 ? -10.911 -3.116 27.445 1.00 85.38 98 ALA A O 1
ATOM 744 N N . LYS A 1 99 ? -10.599 -5.027 28.576 1.00 81.62 99 LYS A N 1
ATOM 745 C CA . LYS A 1 99 ? -9.726 -5.616 27.549 1.00 81.62 99 LYS A CA 1
ATOM 746 C C . LYS A 1 99 ? -10.515 -5.967 26.292 1.00 81.62 99 LYS A C 1
ATOM 748 O O . LYS A 1 99 ? -10.053 -5.676 25.191 1.00 81.62 99 LYS A O 1
ATOM 753 N N . GLY A 1 100 ? -11.701 -6.556 26.441 1.00 86.00 100 GLY A N 1
ATOM 754 C CA . GLY A 1 100 ? -12.586 -6.891 25.329 1.00 86.00 100 GLY A CA 1
ATOM 755 C C . GLY A 1 100 ? -13.123 -5.656 24.607 1.00 86.00 100 GLY A C 1
ATOM 756 O O . GLY A 1 100 ? -13.160 -5.639 23.376 1.00 86.00 100 GLY A O 1
ATOM 757 N N . ILE A 1 101 ? -13.467 -4.598 25.349 1.00 88.31 101 ILE A N 1
ATOM 758 C CA . ILE A 1 101 ? -13.891 -3.316 24.766 1.00 88.31 101 ILE A CA 1
ATOM 759 C C . ILE A 1 101 ? -12.736 -2.666 23.999 1.00 88.31 101 ILE A C 1
ATOM 761 O O . ILE A 1 101 ? -12.927 -2.276 22.848 1.00 88.31 101 ILE A O 1
ATOM 765 N N . ASN A 1 102 ? -11.530 -2.625 24.575 1.00 83.12 102 ASN A N 1
ATOM 766 C CA . ASN A 1 102 ? -10.351 -2.109 23.878 1.00 83.12 102 ASN A CA 1
ATOM 767 C C . ASN A 1 102 ? -10.048 -2.912 22.605 1.00 83.12 102 ASN A C 1
ATOM 769 O O . ASN A 1 102 ? -9.796 -2.318 21.562 1.00 83.12 102 ASN A O 1
ATOM 773 N N . LEU A 1 103 ? -10.154 -4.245 22.641 1.00 84.31 103 LEU A N 1
ATOM 774 C CA . LEU A 1 103 ? -9.994 -5.087 21.451 1.00 84.31 103 LEU A CA 1
ATOM 775 C C . LEU A 1 103 ? -11.031 -4.760 20.363 1.00 84.31 103 LEU A C 1
ATOM 777 O O . LEU A 1 103 ? -10.681 -4.666 19.183 1.00 84.31 103 LEU A O 1
ATOM 781 N N . LEU A 1 104 ? -12.297 -4.564 20.742 1.00 88.12 104 LEU A N 1
ATOM 782 C CA . LEU A 1 104 ? -13.360 -4.166 19.816 1.00 88.12 104 LEU A CA 1
ATOM 783 C C . LEU A 1 104 ? -13.075 -2.798 19.190 1.00 88.12 104 LEU A C 1
ATOM 785 O O . LEU A 1 104 ? -13.175 -2.644 17.972 1.00 88.12 104 LEU A O 1
ATOM 789 N N . MET A 1 105 ? -12.695 -1.822 20.016 1.00 89.06 105 MET A N 1
ATOM 790 C CA . MET A 1 105 ? -12.327 -0.479 19.575 1.00 89.06 105 MET A CA 1
ATOM 791 C C . MET A 1 105 ? -11.140 -0.521 18.618 1.00 89.06 105 MET A C 1
ATOM 793 O O . MET A 1 105 ? -11.235 0.040 17.532 1.00 89.06 105 MET A O 1
ATOM 797 N N . SER A 1 106 ? -10.066 -1.238 18.958 1.00 78.62 106 SER A N 1
ATOM 798 C CA . SER A 1 106 ? -8.908 -1.426 18.078 1.00 78.62 106 SER A CA 1
ATOM 799 C C . SER A 1 106 ? -9.286 -2.119 16.770 1.00 78.62 106 SER A C 1
ATOM 801 O O . SER A 1 106 ? -8.778 -1.749 15.720 1.00 78.62 106 SER A O 1
ATOM 803 N N . THR A 1 107 ? -10.218 -3.073 16.791 1.00 81.62 107 THR A N 1
ATOM 804 C CA . THR A 1 107 ? -10.697 -3.736 15.567 1.00 81.62 107 THR A CA 1
ATOM 805 C C . THR A 1 107 ? -11.460 -2.766 14.660 1.00 81.62 107 THR A C 1
ATOM 807 O O . THR A 1 107 ? -11.228 -2.733 13.452 1.00 81.62 107 THR A O 1
ATOM 810 N N . LEU A 1 108 ? -12.353 -1.950 15.229 1.00 87.62 108 LEU A N 1
ATOM 811 C CA . LEU A 1 108 ? -13.071 -0.905 14.491 1.00 87.62 108 LEU A CA 1
ATOM 812 C C . LEU A 1 108 ? -12.112 0.176 13.970 1.00 87.62 108 LEU A C 1
ATOM 814 O O . LEU A 1 108 ? -12.235 0.600 12.824 1.00 87.62 108 LEU A O 1
ATOM 818 N N . GLN A 1 109 ? -11.139 0.575 14.789 1.00 82.25 109 GLN A N 1
ATOM 819 C CA . GLN A 1 109 ? -10.091 1.531 14.441 1.00 82.25 109 GLN A CA 1
ATOM 820 C C . GLN A 1 109 ? -9.235 1.021 13.278 1.00 82.25 109 GLN A C 1
ATOM 822 O O . GLN A 1 109 ? -9.037 1.743 12.306 1.00 82.25 109 GLN A O 1
ATOM 827 N N . ASN A 1 110 ? -8.784 -0.233 13.333 1.00 77.62 110 ASN A N 1
ATOM 828 C CA . ASN A 1 110 ? -8.023 -0.851 12.250 1.00 77.62 110 ASN A CA 1
ATOM 829 C C . ASN A 1 110 ? -8.858 -0.917 10.973 1.00 77.62 110 ASN A C 1
ATOM 831 O O . ASN A 1 110 ? -8.367 -0.564 9.910 1.00 77.62 110 ASN A O 1
ATOM 835 N N . ARG A 1 111 ? -10.153 -1.245 11.074 1.00 83.06 111 ARG A N 1
ATOM 836 C CA . ARG A 1 111 ? -11.038 -1.237 9.906 1.00 83.06 111 ARG A CA 1
ATOM 837 C C . ARG A 1 111 ? -11.160 0.147 9.265 1.00 83.06 111 ARG A C 1
ATOM 839 O O . ARG A 1 111 ? -11.294 0.229 8.050 1.00 83.06 111 ARG A O 1
ATOM 846 N N . LEU A 1 112 ? -11.161 1.216 10.055 1.00 82.38 112 LEU A N 1
ATOM 847 C CA . LEU A 1 112 ? -11.151 2.587 9.542 1.00 82.38 112 LEU A CA 1
ATOM 848 C C . LEU A 1 112 ? -9.831 2.901 8.832 1.00 82.38 112 LEU A C 1
ATOM 850 O O . LEU A 1 112 ? -9.856 3.424 7.721 1.00 82.38 112 LEU A O 1
ATOM 854 N N . VAL A 1 113 ? -8.705 2.526 9.444 1.00 74.25 113 VAL A N 1
ATOM 855 C CA . VAL A 1 113 ? -7.353 2.714 8.893 1.00 74.25 113 VAL A CA 1
ATOM 856 C C . VAL A 1 113 ? -7.169 1.942 7.582 1.00 74.25 113 VAL A C 1
ATOM 858 O O . VAL A 1 113 ? -6.719 2.533 6.608 1.00 74.25 113 VAL A O 1
ATOM 861 N N . ASP A 1 114 ? -7.610 0.681 7.512 1.00 66.56 114 ASP A N 1
ATOM 862 C CA . ASP A 1 114 ? -7.574 -0.158 6.298 1.00 66.56 114 ASP A CA 1
ATOM 863 C C . ASP A 1 114 ? -8.314 0.477 5.111 1.00 66.56 114 ASP A C 1
ATOM 865 O O . ASP A 1 114 ? -8.062 0.152 3.952 1.00 66.56 114 ASP A O 1
ATOM 869 N N . HIS A 1 115 ? -9.277 1.350 5.407 1.00 73.75 115 HIS A N 1
ATOM 870 C CA . HIS A 1 115 ? -10.086 2.069 4.428 1.00 73.75 115 HIS A CA 1
ATOM 871 C C . HIS A 1 115 ? -9.706 3.548 4.319 1.00 73.75 115 HIS A C 1
ATOM 873 O O . HIS A 1 115 ? -10.471 4.322 3.749 1.00 73.75 115 HIS A O 1
ATOM 879 N N . GLY A 1 116 ? -8.530 3.922 4.831 1.00 68.06 116 GLY A N 1
ATOM 880 C CA . GLY A 1 116 ? -7.904 5.235 4.672 1.00 68.06 116 GLY A CA 1
ATOM 881 C C . GLY A 1 116 ? -8.314 6.295 5.698 1.00 68.06 116 GLY A C 1
ATOM 882 O O . GLY A 1 116 ? -7.715 7.363 5.747 1.00 68.06 116 GLY A O 1
ATOM 883 N N . TYR A 1 117 ? -9.248 6.020 6.608 1.00 81.19 117 TYR A N 1
ATOM 884 C CA . TYR A 1 117 ? -9.714 6.984 7.616 1.00 81.19 117 TYR A CA 1
ATOM 885 C C . TYR A 1 117 ? -8.793 7.063 8.845 1.00 81.19 117 TYR A C 1
ATOM 887 O O . TYR A 1 117 ? -9.249 6.913 9.981 1.00 81.19 117 TYR A O 1
ATOM 895 N N . VAL A 1 118 ? -7.488 7.280 8.663 1.00 76.69 118 VAL A N 1
ATOM 896 C CA . VAL A 1 118 ? -6.513 7.089 9.758 1.00 76.69 118 VAL A CA 1
ATOM 897 C C . VAL A 1 118 ? -6.638 8.108 10.893 1.00 76.69 118 VAL A C 1
ATOM 899 O O . VAL A 1 118 ? -6.259 7.826 12.029 1.00 76.69 118 VAL A O 1
ATOM 902 N N . THR A 1 119 ? -7.141 9.310 10.602 1.00 76.50 119 THR A N 1
ATOM 903 C CA . THR A 1 119 ? -7.344 10.363 11.609 1.00 76.50 119 THR A CA 1
ATOM 904 C C . THR A 1 119 ? -8.691 10.252 12.309 1.00 76.50 119 THR A C 1
ATOM 906 O O . THR A 1 119 ? -8.914 10.942 13.303 1.00 76.50 119 THR A O 1
ATOM 909 N N . THR A 1 120 ? -9.567 9.361 11.840 1.00 84.44 120 THR A N 1
ATOM 910 C CA . THR A 1 120 ? -10.828 9.045 12.511 1.00 84.44 120 THR A CA 1
ATOM 911 C C . THR A 1 120 ? -10.550 8.180 13.732 1.00 84.44 120 THR A C 1
ATOM 913 O O . THR A 1 120 ? -9.761 7.240 13.657 1.00 84.44 120 THR A O 1
ATOM 916 N N . ARG A 1 121 ? -11.185 8.481 14.867 1.00 86.06 121 ARG A N 1
ATOM 917 C CA . ARG A 1 121 ? -10.980 7.768 16.138 1.00 86.06 121 ARG A CA 1
ATOM 918 C C . ARG A 1 121 ? -12.252 7.077 16.609 1.00 86.06 121 ARG A C 1
ATOM 920 O O . ARG A 1 121 ? -13.329 7.662 16.542 1.00 86.06 121 ARG A O 1
ATOM 927 N N . VAL A 1 122 ? -12.114 5.862 17.135 1.00 90.19 122 VAL A N 1
ATOM 928 C CA . VAL A 1 122 ? -13.183 5.135 17.839 1.00 90.19 122 VAL A CA 1
ATOM 929 C C . VAL A 1 122 ? -12.933 5.222 19.338 1.00 90.19 122 VAL A C 1
ATOM 931 O O . VAL A 1 122 ? -11.864 4.833 19.803 1.00 90.19 122 VAL A O 1
ATOM 934 N N . LEU A 1 123 ? -13.916 5.709 20.091 1.00 89.31 123 LEU A N 1
ATOM 935 C CA . LEU A 1 123 ? -13.838 5.896 21.539 1.00 89.31 123 LEU A CA 1
ATOM 936 C C . LEU A 1 123 ? -15.009 5.212 22.250 1.00 89.31 123 LEU A C 1
ATOM 938 O O . LEU A 1 123 ? -16.123 5.148 21.724 1.00 89.31 123 LEU A O 1
ATOM 942 N N . ALA A 1 124 ? -14.773 4.760 23.480 1.00 90.38 124 ALA A N 1
ATOM 943 C CA . ALA A 1 124 ? -15.819 4.348 24.408 1.00 90.38 124 ALA A CA 1
ATOM 944 C C . ALA A 1 124 ? -15.944 5.411 25.515 1.00 90.38 124 ALA A C 1
ATOM 946 O O . ALA A 1 124 ? -15.073 5.479 26.382 1.00 90.38 124 ALA A O 1
ATOM 947 N N . PRO A 1 125 ? -16.988 6.262 25.509 1.00 88.19 125 PRO A N 1
ATOM 948 C CA . PRO A 1 125 ? -17.196 7.221 26.589 1.00 88.19 125 PRO A CA 1
ATOM 949 C C . PRO A 1 125 ? -17.515 6.502 27.905 1.00 88.19 125 PRO A C 1
ATOM 951 O O . PRO A 1 125 ? -17.983 5.357 27.901 1.00 88.19 125 PRO A O 1
ATOM 954 N N . SER A 1 126 ? -17.338 7.206 29.027 1.00 84.25 126 SER A N 1
ATOM 955 C CA . SER A 1 126 ? -17.791 6.723 30.334 1.00 84.25 126 SER A CA 1
ATOM 956 C C . SER A 1 126 ? -19.286 6.393 30.290 1.00 84.25 126 SER A C 1
ATOM 958 O O . SER A 1 126 ? -20.118 7.204 29.871 1.00 84.25 126 SER A O 1
ATOM 960 N N . GLN A 1 127 ? -19.624 5.161 30.660 1.00 86.69 127 GLN A N 1
ATOM 961 C CA . GLN A 1 127 ? -20.965 4.607 30.524 1.00 86.69 127 GLN A CA 1
ATOM 962 C C . GLN A 1 127 ? -21.204 3.486 31.535 1.00 86.69 127 GLN A C 1
ATOM 964 O O . GLN A 1 127 ? -20.274 2.779 31.921 1.00 86.69 127 GLN A O 1
ATOM 969 N N . ASP A 1 128 ? -22.465 3.299 31.929 1.00 87.88 128 ASP A N 1
ATOM 970 C CA . ASP A 1 128 ? -22.868 2.158 32.750 1.00 87.88 128 ASP A CA 1
ATOM 971 C C . ASP A 1 128 ? -23.288 0.970 31.872 1.00 87.88 128 ASP A C 1
ATOM 973 O O . ASP A 1 128 ? -24.348 0.965 31.233 1.00 87.88 128 ASP A O 1
ATOM 977 N N . LEU A 1 129 ? -22.447 -0.062 31.883 1.00 88.12 129 LEU A N 1
ATOM 978 C CA . LEU A 1 129 ? -22.628 -1.289 31.113 1.00 88.12 129 LEU A CA 1
ATOM 979 C C . LEU A 1 129 ? -23.584 -2.293 31.773 1.00 88.12 129 LEU A C 1
ATOM 981 O O . LEU A 1 129 ? -23.919 -3.299 31.150 1.00 88.12 129 LEU A O 1
ATOM 985 N N . LYS A 1 130 ? -24.094 -2.034 32.987 1.00 89.12 130 LYS A N 1
ATOM 986 C CA . LYS A 1 130 ? -25.109 -2.896 33.633 1.00 89.12 130 LYS A CA 1
ATOM 987 C C . LYS A 1 130 ? -26.406 -2.981 32.832 1.00 89.12 130 LYS A C 1
ATOM 989 O O . LYS A 1 130 ? -27.096 -3.996 32.879 1.00 89.12 130 LYS A O 1
ATOM 994 N N . SER A 1 131 ? -26.717 -1.926 32.077 1.00 90.94 131 SER A N 1
ATOM 995 C CA . SER A 1 131 ? -27.833 -1.899 31.125 1.00 90.94 131 SER A CA 1
ATOM 996 C C . SER A 1 131 ? -27.687 -2.942 30.004 1.00 90.94 131 SER A C 1
ATOM 998 O O . SER A 1 131 ? -28.682 -3.367 29.416 1.00 90.94 131 SER A O 1
ATOM 1000 N N . GLY A 1 132 ? -26.455 -3.385 29.728 1.00 92.19 132 GLY A N 1
ATOM 1001 C CA . GLY A 1 132 ? -26.103 -4.246 28.605 1.00 92.19 132 GLY A CA 1
ATOM 1002 C C . GLY A 1 132 ? -25.960 -3.501 27.276 1.00 92.19 132 GLY A C 1
ATOM 1003 O O . GLY A 1 132 ? -25.846 -4.156 26.242 1.00 92.19 132 GLY A O 1
ATOM 1004 N N . ILE A 1 133 ? -25.975 -2.164 27.273 1.00 95.19 133 ILE A N 1
ATOM 1005 C CA . ILE A 1 133 ? -25.797 -1.348 26.065 1.00 95.19 133 ILE A CA 1
ATOM 1006 C C . ILE A 1 133 ? -24.370 -0.796 26.043 1.00 95.19 133 ILE A C 1
ATOM 1008 O O . ILE A 1 133 ? -23.999 -0.008 26.911 1.00 95.19 133 ILE A O 1
ATOM 1012 N N . LEU A 1 134 ? -23.590 -1.183 25.031 1.00 95.25 134 LEU A N 1
ATOM 1013 C CA . LEU A 1 134 ? -22.260 -0.634 24.772 1.00 95.25 134 LEU A CA 1
ATOM 1014 C C . LEU A 1 134 ? -22.347 0.471 23.714 1.00 95.25 134 LEU A C 1
ATOM 1016 O O . LEU A 1 134 ? -22.582 0.209 22.534 1.00 95.25 134 LEU A O 1
ATOM 1020 N N . ARG A 1 135 ? -22.130 1.712 24.139 1.00 95.62 135 ARG A N 1
ATOM 1021 C CA . ARG A 1 135 ? -22.054 2.898 23.286 1.00 95.62 135 ARG A CA 1
ATOM 1022 C C . ARG A 1 135 ? -20.612 3.166 22.876 1.00 95.62 135 ARG A C 1
ATOM 1024 O O . ARG A 1 135 ? -19.739 3.336 23.723 1.00 95.62 135 ARG A O 1
ATOM 1031 N N . LEU A 1 136 ? -20.385 3.266 21.578 1.00 94.31 136 LEU A N 1
ATOM 1032 C CA . LEU A 1 136 ? -19.132 3.692 20.972 1.00 94.31 136 LEU A CA 1
ATOM 1033 C C . LEU A 1 136 ? -19.380 4.975 20.179 1.00 94.31 136 LEU A C 1
ATOM 1035 O O . LEU A 1 136 ? -20.456 5.177 19.611 1.00 94.31 136 LEU A O 1
ATOM 1039 N N . VAL A 1 137 ? -18.387 5.853 20.152 1.00 93.38 137 VAL A N 1
ATOM 1040 C CA . VAL A 1 137 ? -18.442 7.125 19.429 1.00 93.38 137 VAL A CA 1
ATOM 1041 C C . VAL A 1 137 ? -17.304 7.159 18.422 1.00 93.38 137 VAL A C 1
ATOM 1043 O O . VAL A 1 137 ? -16.152 6.904 18.768 1.00 93.38 137 VAL A O 1
ATOM 1046 N N . ILE A 1 138 ? -17.640 7.479 17.178 1.00 92.38 138 ILE A N 1
ATOM 1047 C CA . ILE A 1 138 ? -16.690 7.764 16.111 1.00 92.38 138 ILE A CA 1
ATOM 1048 C C . ILE A 1 138 ? -16.511 9.272 16.030 1.00 92.38 138 ILE A C 1
ATOM 1050 O O . ILE A 1 138 ? -17.477 10.015 15.863 1.00 92.38 138 ILE A O 1
ATOM 1054 N N . ILE A 1 139 ? -15.262 9.710 16.131 1.00 89.81 139 ILE A N 1
ATOM 1055 C CA . ILE A 1 139 ? -14.864 11.091 15.888 1.00 89.81 139 ILE A CA 1
ATOM 1056 C C . ILE A 1 139 ? -14.175 11.127 14.521 1.00 89.81 139 ILE A C 1
ATOM 1058 O O . ILE A 1 139 ? -13.027 10.681 14.426 1.00 89.81 139 ILE A O 1
ATOM 1062 N N . PRO A 1 140 ? -14.854 11.599 13.458 1.00 86.44 140 PRO A N 1
ATOM 1063 C CA . PRO A 1 140 ? -14.255 11.704 12.135 1.00 86.44 140 PRO A CA 1
ATOM 1064 C C . PRO A 1 140 ? -13.117 12.727 12.126 1.00 86.44 140 PRO A C 1
ATOM 1066 O O . PRO A 1 140 ? -13.249 13.834 12.652 1.00 86.44 140 PRO A O 1
ATOM 1069 N N . GLY A 1 141 ? -12.000 12.357 11.503 1.00 80.00 141 GLY A N 1
ATOM 1070 C CA . GLY A 1 141 ? -10.919 13.289 11.203 1.00 80.00 141 GLY A CA 1
ATOM 1071 C C . GLY A 1 141 ? -11.215 14.036 9.906 1.00 80.00 141 GLY A C 1
ATOM 1072 O O . GLY A 1 141 ? -11.427 13.409 8.869 1.00 80.00 141 GLY A O 1
ATOM 1073 N N . VAL A 1 142 ? -11.234 15.367 9.956 1.00 80.06 142 VAL A N 1
ATOM 1074 C CA . VAL A 1 142 ? -11.497 16.227 8.790 1.00 80.06 142 VAL A CA 1
ATOM 1075 C C . VAL A 1 142 ? -10.299 17.117 8.480 1.00 80.06 142 VAL A C 1
ATOM 1077 O O . VAL A 1 142 ? -9.543 17.497 9.381 1.00 80.06 142 VAL A O 1
ATOM 1080 N N . VAL A 1 143 ? -10.129 17.475 7.210 1.00 72.25 143 VAL A N 1
ATOM 1081 C CA . VAL A 1 143 ? -9.100 18.428 6.776 1.00 72.25 143 VAL A CA 1
ATOM 1082 C C . VAL A 1 143 ? -9.536 19.843 7.142 1.00 72.25 143 VAL A C 1
ATOM 1084 O O . VAL A 1 143 ? -10.601 20.289 6.728 1.00 72.25 143 VAL A O 1
ATOM 1087 N N . ARG A 1 144 ? -8.720 20.564 7.926 1.00 63.88 144 ARG A N 1
ATOM 1088 C CA . ARG A 1 144 ? -9.044 21.938 8.345 1.00 63.88 144 ARG A CA 1
ATOM 1089 C C . ARG A 1 144 ? -8.607 22.989 7.329 1.00 63.88 144 ARG A C 1
ATOM 1091 O O . ARG A 1 144 ? -9.426 23.800 6.961 1.00 63.88 144 ARG A O 1
ATOM 1098 N N . HIS A 1 145 ? -7.354 22.988 6.879 1.00 66.81 145 HIS A N 1
ATOM 1099 C CA . HIS A 1 145 ? -6.894 23.884 5.813 1.00 66.81 145 HIS A CA 1
ATOM 1100 C C . HIS A 1 145 ? -5.840 23.178 4.968 1.00 66.81 145 HIS A C 1
ATOM 1102 O O . HIS A 1 145 ? -4.999 22.461 5.512 1.00 66.81 145 HIS A O 1
ATOM 1108 N N . VAL A 1 146 ? -5.846 23.451 3.667 1.00 61.25 146 VAL A N 1
ATOM 1109 C CA . VAL A 1 146 ? -4.756 23.107 2.750 1.00 61.25 146 VAL A CA 1
ATOM 1110 C C . VAL A 1 146 ? -4.074 24.416 2.364 1.00 61.25 146 VAL A C 1
ATOM 1112 O O . VAL A 1 146 ? -4.738 25.355 1.931 1.00 61.25 146 VAL A O 1
ATOM 1115 N N . ARG A 1 147 ? -2.762 24.519 2.585 1.00 68.44 147 ARG A N 1
ATOM 1116 C CA . ARG A 1 147 ? -1.979 25.728 2.291 1.00 68.44 147 ARG A CA 1
ATOM 1117 C C . ARG A 1 147 ? -0.733 25.351 1.508 1.00 68.44 147 ARG A C 1
ATOM 1119 O O . ARG A 1 147 ? -0.097 24.352 1.831 1.00 68.44 147 ARG A O 1
ATOM 1126 N N . LEU A 1 148 ? -0.386 26.173 0.523 1.00 65.44 148 LEU A N 1
ATOM 1127 C CA . LEU A 1 148 ? 0.928 26.134 -0.112 1.00 65.44 148 LEU A CA 1
ATOM 1128 C C . LEU A 1 148 ? 1.964 26.757 0.829 1.00 65.44 148 LEU A C 1
ATOM 1130 O O . LEU A 1 148 ? 1.652 27.682 1.586 1.00 65.44 148 LEU A O 1
ATOM 1134 N N . THR A 1 149 ? 3.185 26.230 0.809 1.00 69.56 149 THR A N 1
ATOM 1135 C CA . THR A 1 149 ? 4.315 26.850 1.509 1.00 69.56 149 THR A CA 1
ATOM 1136 C C . THR A 1 149 ? 4.819 28.059 0.714 1.00 69.56 149 THR A C 1
ATOM 1138 O O . THR A 1 149 ? 4.594 28.122 -0.493 1.00 69.56 149 THR A O 1
ATOM 1141 N N . PRO A 1 150 ? 5.520 29.014 1.353 1.00 68.62 150 PRO A N 1
ATOM 1142 C CA . PRO A 1 150 ? 6.040 30.203 0.671 1.00 68.62 150 PRO A CA 1
ATOM 1143 C C . PRO A 1 150 ? 6.972 29.904 -0.514 1.00 68.62 150 PRO A C 1
ATOM 1145 O O . PRO A 1 150 ? 7.073 30.726 -1.414 1.00 68.62 150 PRO A O 1
ATOM 1148 N N . ASP A 1 151 ? 7.618 28.734 -0.519 1.00 71.50 151 ASP A N 1
ATOM 1149 C CA . ASP A 1 151 ? 8.536 28.281 -1.576 1.00 71.50 151 ASP A CA 1
ATOM 1150 C C . ASP A 1 151 ? 7.825 27.551 -2.736 1.00 71.50 151 ASP A C 1
ATOM 1152 O O . ASP A 1 151 ? 8.479 26.961 -3.593 1.00 71.50 151 ASP A O 1
ATOM 1156 N N . SER A 1 152 ? 6.488 27.506 -2.738 1.00 62.81 152 SER A N 1
ATOM 1157 C CA . SER A 1 152 ? 5.710 26.826 -3.781 1.00 62.81 152 SER A CA 1
ATOM 1158 C C . SER A 1 152 ? 5.568 27.704 -5.028 1.00 62.81 152 SER A C 1
ATOM 1160 O O . SER A 1 152 ? 5.273 28.889 -4.909 1.00 62.81 152 SER A O 1
ATOM 1162 N N . ASP A 1 153 ? 5.711 27.115 -6.219 1.00 60.66 153 ASP A N 1
ATOM 1163 C CA . ASP A 1 153 ? 5.510 27.821 -7.491 1.00 60.66 153 ASP A CA 1
ATOM 1164 C C . ASP A 1 153 ? 4.082 28.395 -7.618 1.00 60.66 153 ASP A C 1
ATOM 1166 O O . ASP A 1 153 ? 3.090 27.700 -7.372 1.00 60.66 153 ASP A O 1
ATOM 1170 N N . ASP A 1 154 ? 3.971 29.639 -8.105 1.00 61.19 154 ASP A N 1
ATOM 1171 C CA . ASP A 1 154 ? 2.714 30.408 -8.233 1.00 61.19 154 ASP A CA 1
ATOM 1172 C C . ASP A 1 154 ? 1.648 29.763 -9.148 1.00 61.19 154 ASP A C 1
ATOM 1174 O O . ASP A 1 154 ? 0.496 30.198 -9.180 1.00 61.19 154 ASP A O 1
ATOM 1178 N N . TYR A 1 155 ? 2.007 28.724 -9.911 1.00 58.91 155 TYR A N 1
ATOM 1179 C CA . TYR A 1 155 ? 1.124 28.069 -10.884 1.00 58.91 155 TYR A CA 1
ATOM 1180 C C . TYR A 1 155 ? 0.408 26.811 -10.360 1.00 58.91 155 TYR A C 1
ATOM 1182 O O . TYR A 1 155 ? -0.382 26.210 -11.095 1.00 58.91 155 TYR A O 1
ATOM 1190 N N . ILE A 1 156 ? 0.649 26.389 -9.112 1.00 50.72 156 ILE A N 1
ATOM 1191 C CA . ILE A 1 156 ? 0.004 25.192 -8.552 1.00 50.72 156 ILE A CA 1
ATOM 1192 C C . ILE A 1 156 ? -1.423 25.518 -8.089 1.00 50.72 156 ILE A C 1
ATOM 1194 O O . ILE A 1 156 ? -1.650 26.132 -7.048 1.00 50.72 156 ILE A O 1
ATOM 1198 N N . GLN A 1 157 ? -2.420 25.043 -8.840 1.00 58.19 157 GLN A N 1
ATOM 1199 C CA . GLN A 1 157 ? -3.821 25.090 -8.421 1.00 58.19 157 GLN A CA 1
ATOM 1200 C C . GLN A 1 157 ? -4.122 23.947 -7.440 1.00 58.19 157 GLN A C 1
ATOM 1202 O O . GLN A 1 157 ? -4.324 22.802 -7.834 1.00 58.19 157 GLN A O 1
ATOM 1207 N N . LEU A 1 158 ? -4.195 24.266 -6.143 1.00 53.12 158 LEU A N 1
ATOM 1208 C CA . LEU A 1 158 ? -4.501 23.295 -5.078 1.00 53.12 158 LEU A CA 1
ATOM 1209 C C . LEU A 1 158 ? -5.793 22.498 -5.323 1.00 53.12 158 LEU A C 1
ATOM 1211 O O . LEU A 1 158 ? -5.873 21.334 -4.950 1.00 53.12 158 LEU A O 1
ATOM 1215 N N . TYR A 1 159 ? -6.793 23.120 -5.953 1.00 53.62 159 TYR A N 1
ATOM 1216 C CA . TYR A 1 159 ? -8.114 22.522 -6.151 1.00 53.62 159 TYR A CA 1
ATOM 1217 C C . TYR A 1 159 ? -8.121 21.354 -7.150 1.00 53.62 159 TYR A C 1
ATOM 1219 O O . TYR A 1 159 ? -8.948 20.457 -7.026 1.00 53.62 159 TYR A O 1
ATOM 1227 N N . SER A 1 160 ? -7.225 21.355 -8.142 1.00 50.38 160 SER A N 1
ATOM 1228 C CA . SER A 1 160 ? -7.167 20.318 -9.182 1.00 50.38 160 SER A CA 1
ATOM 1229 C C . SER A 1 160 ? -6.120 19.236 -8.908 1.00 50.38 160 SER A C 1
ATOM 1231 O O . SER A 1 160 ? -6.258 18.130 -9.425 1.00 50.38 160 SER A O 1
ATOM 1233 N N . SER A 1 161 ? -5.107 19.532 -8.087 1.00 49.81 161 SER A N 1
ATOM 1234 C CA . SER A 1 161 ? -3.994 18.614 -7.796 1.00 49.81 161 SER A CA 1
ATOM 1235 C C . SER A 1 161 ? -4.143 17.831 -6.486 1.00 49.81 161 SER A C 1
ATOM 1237 O O . SER A 1 161 ? -3.439 16.842 -6.300 1.00 49.81 161 SER A O 1
ATOM 1239 N N . PHE A 1 162 ? -5.041 18.246 -5.583 1.00 54.28 162 PHE A N 1
ATOM 1240 C CA . PHE A 1 162 ? -5.296 17.567 -4.309 1.00 54.28 162 PHE A CA 1
ATOM 1241 C C . PHE A 1 162 ? -6.796 17.254 -4.144 1.00 54.28 162 PHE A C 1
ATOM 1243 O O . PHE A 1 162 ? -7.596 18.187 -4.062 1.00 54.28 162 PHE A O 1
ATOM 1250 N N . PRO A 1 163 ? -7.193 15.965 -4.058 1.00 53.97 163 PRO A N 1
ATOM 1251 C CA . PRO A 1 163 ? -8.595 15.564 -3.865 1.00 53.97 163 PRO A CA 1
ATOM 1252 C C . PRO A 1 163 ? -9.156 15.942 -2.485 1.00 53.97 163 PRO A C 1
ATOM 1254 O O . PRO A 1 163 ? -10.369 16.022 -2.298 1.00 53.97 163 PRO A O 1
ATOM 1257 N N . ALA A 1 164 ? -8.271 16.167 -1.510 1.00 57.47 164 ALA A N 1
ATOM 1258 C CA . ALA A 1 164 ? -8.632 16.551 -0.157 1.00 57.47 164 ALA A CA 1
ATOM 1259 C C . ALA A 1 164 ? -8.981 18.047 -0.089 1.00 57.47 164 ALA A C 1
ATOM 1261 O O . ALA A 1 164 ? -8.182 18.913 -0.454 1.00 57.47 164 ALA A O 1
ATOM 1262 N N . HIS A 1 165 ? -10.167 18.363 0.428 1.00 65.81 165 HIS A N 1
ATOM 1263 C CA . HIS A 1 165 ? -10.684 19.729 0.515 1.00 65.81 165 HIS A CA 1
ATOM 1264 C C . HIS A 1 165 ? -10.943 20.129 1.969 1.00 65.81 165 HIS A C 1
ATOM 1266 O O . HIS A 1 165 ? -11.145 19.289 2.841 1.00 65.81 165 HIS A O 1
ATOM 1272 N N . GLU A 1 166 ? -10.963 21.432 2.251 1.00 58.44 166 GLU A N 1
ATOM 1273 C CA . GLU A 1 166 ? -11.354 21.927 3.573 1.00 58.44 166 GLU A CA 1
ATOM 1274 C C . GLU A 1 166 ? -12.759 21.415 3.944 1.00 58.44 166 GLU A C 1
ATOM 1276 O O . GLU A 1 166 ? -13.719 21.571 3.192 1.00 58.44 166 GLU A O 1
ATOM 1281 N N . GLY A 1 167 ? -12.856 20.748 5.095 1.00 54.91 167 GLY A N 1
ATOM 1282 C CA . GLY A 1 167 ? -14.073 20.108 5.591 1.00 54.91 167 GLY A CA 1
ATOM 1283 C C . GLY A 1 167 ? -14.315 18.677 5.100 1.00 54.91 167 GLY A C 1
ATOM 1284 O O . GLY A 1 167 ? -15.223 18.027 5.621 1.00 54.91 167 GLY A O 1
ATOM 1285 N N . SER A 1 168 ? -13.525 18.143 4.160 1.00 62.25 168 SER A N 1
ATOM 1286 C CA . SER A 1 168 ? -13.664 16.743 3.749 1.00 62.25 168 SER A CA 1
ATOM 1287 C C . SER A 1 168 ? -13.155 15.800 4.840 1.00 62.25 168 SER A C 1
ATOM 1289 O O . SER A 1 168 ? -12.212 16.116 5.575 1.00 62.25 168 SER A O 1
ATOM 1291 N N . LEU A 1 169 ? -13.774 14.617 4.940 1.00 56.34 169 LEU A N 1
ATOM 1292 C CA . LEU A 1 169 ? -13.169 13.496 5.658 1.00 56.34 169 LEU A CA 1
ATOM 1293 C C . LEU A 1 169 ? -11.758 13.283 5.114 1.00 56.34 169 LEU A C 1
ATOM 1295 O O . LEU A 1 169 ? -11.573 13.218 3.899 1.00 56.34 169 LEU A O 1
ATOM 1299 N N . LEU A 1 170 ? -10.775 13.185 6.004 1.00 55.91 170 LEU A N 1
ATOM 1300 C CA . LEU A 1 170 ? -9.419 12.859 5.590 1.00 55.91 170 LEU A CA 1
ATOM 1301 C C . LEU A 1 170 ? -9.339 11.349 5.328 1.00 55.91 170 LEU A C 1
ATOM 1303 O O . LEU A 1 170 ? -9.319 10.548 6.266 1.00 55.91 170 LEU A O 1
ATOM 1307 N N . ASP A 1 171 ? -9.313 10.987 4.049 1.00 56.75 171 ASP A N 1
ATOM 1308 C CA . ASP A 1 171 ? -9.023 9.646 3.545 1.00 56.75 171 ASP A CA 1
ATOM 1309 C C . ASP A 1 171 ? -7.568 9.641 3.050 1.00 56.75 171 ASP A C 1
ATOM 1311 O O . ASP A 1 171 ? -7.224 10.274 2.058 1.00 56.75 171 ASP A O 1
ATOM 1315 N N . LEU A 1 172 ? -6.672 8.963 3.764 1.00 54.59 172 LEU A N 1
ATOM 1316 C CA . LEU A 1 172 ? -5.262 8.882 3.390 1.00 54.59 172 LEU A CA 1
ATOM 1317 C C . LEU A 1 172 ? -4.997 8.062 2.133 1.00 54.59 172 LEU A C 1
ATOM 1319 O O . LEU A 1 172 ? -3.857 8.071 1.683 1.00 54.59 172 LEU A O 1
ATOM 1323 N N . ARG A 1 173 ? -6.001 7.453 1.489 1.00 56.94 173 ARG A N 1
ATOM 1324 C CA . ARG A 1 173 ? -5.822 6.991 0.102 1.00 56.94 173 ARG A CA 1
ATOM 1325 C C . ARG A 1 173 ? -5.528 8.143 -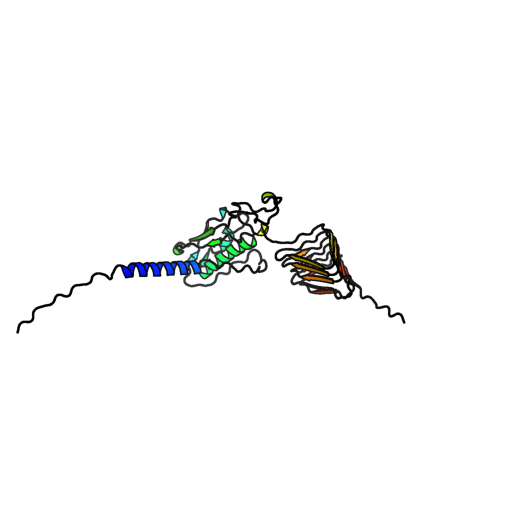0.869 1.00 56.94 173 ARG A C 1
ATOM 1327 O O . ARG A 1 173 ? -5.011 7.877 -1.948 1.00 56.94 173 ARG A O 1
ATOM 1334 N N . ASP A 1 174 ? -5.732 9.391 -0.446 1.00 46.00 174 ASP A N 1
ATOM 1335 C CA . ASP A 1 174 ? -5.291 10.596 -1.159 1.00 46.00 174 ASP A CA 1
ATOM 1336 C C . ASP A 1 174 ? -3.806 10.962 -0.901 1.00 46.00 174 ASP A C 1
ATOM 1338 O O . ASP A 1 174 ? -3.283 11.877 -1.534 1.00 46.00 174 ASP A O 1
ATOM 1342 N N . ILE A 1 175 ? -3.106 10.267 0.015 1.00 51.38 175 ILE A N 1
ATOM 1343 C CA . ILE A 1 175 ? -1.672 10.459 0.352 1.00 51.38 175 ILE A CA 1
ATOM 1344 C C . ILE A 1 175 ? -0.921 9.102 0.414 1.00 51.38 175 ILE A C 1
ATOM 1346 O O . ILE A 1 175 ? 0.168 8.994 0.972 1.00 51.38 175 ILE A O 1
ATOM 1350 N N . GLU A 1 176 ? -1.464 8.032 -0.172 1.00 52.38 176 GLU A N 1
ATOM 1351 C CA . GLU A 1 176 ? -0.724 6.781 -0.385 1.00 52.38 176 GLU A CA 1
ATOM 1352 C C . GLU A 1 176 ? 0.152 6.959 -1.632 1.00 52.38 176 GLU A C 1
ATOM 1354 O O . GLU A 1 176 ? -0.331 6.891 -2.763 1.00 52.38 176 GLU A O 1
ATOM 1359 N N . GLN A 1 177 ? 1.444 7.234 -1.436 1.00 66.88 177 GLN A N 1
ATOM 1360 C CA . GLN A 1 177 ? 2.409 7.498 -2.511 1.00 66.88 177 GLN A CA 1
ATOM 1361 C C . GLN A 1 177 ? 2.815 6.209 -3.247 1.00 66.88 177 GLN A C 1
ATOM 1363 O O . GLN A 1 177 ? 3.984 5.821 -3.262 1.00 66.88 177 GLN A O 1
ATOM 1368 N N . GLY A 1 178 ? 1.849 5.556 -3.896 1.00 70.00 178 GLY A N 1
ATOM 1369 C CA . GLY A 1 178 ? 2.157 4.694 -5.027 1.00 70.00 178 GLY A CA 1
ATOM 1370 C C . GLY A 1 178 ? 2.794 5.531 -6.139 1.00 70.00 178 GLY A C 1
ATOM 1371 O O . GLY A 1 178 ? 2.392 6.668 -6.381 1.00 70.00 178 GLY A O 1
ATOM 1372 N N . LEU A 1 179 ? 3.803 4.986 -6.809 1.00 83.38 179 LEU A N 1
ATOM 1373 C CA . LEU A 1 179 ? 4.482 5.665 -7.910 1.00 83.38 179 LEU A CA 1
ATOM 1374 C C . LEU A 1 179 ? 3.973 5.075 -9.225 1.00 83.38 179 LEU A C 1
ATOM 1376 O O . LEU A 1 179 ? 4.261 3.917 -9.531 1.00 83.38 179 LEU A O 1
ATOM 1380 N N . ASP A 1 180 ? 3.204 5.855 -9.987 1.00 88.50 180 ASP A N 1
ATOM 1381 C CA . ASP A 1 180 ? 2.720 5.465 -11.314 1.00 88.50 180 ASP A CA 1
ATOM 1382 C C . ASP A 1 180 ? 3.456 6.237 -12.413 1.00 88.50 180 ASP A C 1
ATOM 1384 O O . ASP A 1 180 ? 3.341 7.451 -12.555 1.00 88.50 180 ASP A O 1
ATOM 1388 N N . LEU A 1 181 ? 4.232 5.492 -13.189 1.00 84.38 181 LEU A N 1
ATOM 1389 C CA . LEU A 1 181 ? 5.012 5.934 -14.338 1.00 84.38 181 LEU A CA 1
ATOM 1390 C C . LEU A 1 181 ? 4.516 5.240 -15.612 1.00 84.38 181 LEU A C 1
ATOM 1392 O O . LEU A 1 181 ? 5.273 5.053 -16.571 1.00 84.38 181 LEU A O 1
ATOM 1396 N N . GLY A 1 182 ? 3.250 4.820 -15.635 1.00 86.38 182 GLY A N 1
ATOM 1397 C CA . GLY A 1 182 ? 2.642 4.199 -16.799 1.00 86.38 182 GLY A CA 1
ATOM 1398 C C . GLY A 1 182 ? 2.791 5.049 -18.065 1.00 86.38 182 GLY A C 1
ATOM 1399 O O . GLY A 1 182 ? 2.717 6.275 -18.029 1.00 86.38 182 GLY A O 1
ATOM 1400 N N . ASN A 1 183 ? 3.018 4.394 -19.203 1.00 84.00 183 ASN A N 1
ATOM 1401 C CA . ASN A 1 183 ? 3.215 4.998 -20.526 1.00 84.00 183 ASN A CA 1
ATOM 1402 C C . ASN A 1 183 ? 4.410 5.967 -20.618 1.00 84.00 183 ASN A C 1
ATOM 1404 O O . ASN A 1 183 ? 4.555 6.676 -21.615 1.00 84.00 183 ASN A O 1
ATOM 1408 N N . SER A 1 184 ? 5.275 6.002 -19.604 1.00 84.44 184 SER A N 1
ATOM 1409 C CA . SER A 1 184 ? 6.426 6.902 -19.578 1.00 84.44 184 SER A CA 1
ATOM 1410 C C . SER A 1 184 ? 7.590 6.344 -20.391 1.00 84.44 184 SER A C 1
ATOM 1412 O O . SER A 1 184 ? 7.749 5.132 -20.549 1.00 84.44 184 SER A O 1
ATOM 1414 N N . ARG A 1 185 ? 8.453 7.237 -20.880 1.00 90.00 185 ARG A N 1
ATOM 1415 C CA . ARG A 1 185 ? 9.753 6.885 -21.458 1.00 90.00 185 ARG A CA 1
ATOM 1416 C C . ARG A 1 185 ? 10.841 7.448 -20.555 1.00 90.00 185 ARG A C 1
ATOM 1418 O O . ARG A 1 185 ? 10.925 8.661 -20.394 1.00 90.00 185 ARG A O 1
ATOM 1425 N N . ILE A 1 186 ? 11.650 6.577 -19.967 1.00 84.69 186 ILE A N 1
ATOM 1426 C CA . ILE A 1 186 ? 12.677 6.955 -18.992 1.00 84.69 186 ILE A CA 1
ATOM 1427 C C . ILE A 1 186 ? 14.006 6.368 -19.451 1.00 84.69 186 ILE A C 1
ATOM 1429 O O . ILE A 1 186 ? 14.104 5.179 -19.757 1.00 84.69 186 ILE A O 1
ATOM 1433 N N . GLN A 1 187 ? 15.029 7.213 -19.502 1.00 90.69 187 GLN A N 1
ATOM 1434 C CA . GLN A 1 187 ? 16.390 6.813 -19.818 1.00 90.69 187 GLN A CA 1
ATOM 1435 C C . GLN A 1 187 ? 17.354 7.507 -18.860 1.00 90.69 187 GLN A C 1
ATOM 1437 O O . GLN A 1 187 ? 17.263 8.719 -18.677 1.00 90.69 187 GLN A O 1
ATOM 1442 N N . GLY A 1 188 ? 18.285 6.764 -18.269 1.00 87.06 188 GLY A N 1
ATOM 1443 C CA . GLY A 1 188 ? 19.280 7.341 -17.365 1.00 87.06 188 GLY A CA 1
ATOM 1444 C C . GLY A 1 188 ? 20.339 6.332 -16.953 1.00 87.06 188 GLY A C 1
ATOM 1445 O O . GLY A 1 188 ? 20.097 5.139 -17.001 1.00 87.06 188 GLY A O 1
ATOM 1446 N N . GLN A 1 189 ? 21.516 6.782 -16.528 1.00 86.62 189 GLN A N 1
ATOM 1447 C CA . GLN A 1 189 ? 22.569 5.860 -16.079 1.00 86.62 189 GLN A CA 1
ATOM 1448 C C . GLN A 1 189 ? 22.172 5.159 -14.772 1.00 86.62 189 GLN A C 1
ATOM 1450 O O . GLN A 1 189 ? 22.220 3.937 -14.672 1.00 86.62 189 GLN A O 1
ATOM 1455 N N . HIS A 1 190 ? 21.684 5.921 -13.791 1.00 89.56 190 HIS A N 1
ATOM 1456 C CA . HIS A 1 190 ? 21.172 5.396 -12.528 1.00 89.56 190 HIS A CA 1
ATOM 1457 C C . HIS A 1 190 ? 19.734 5.865 -12.328 1.00 89.56 190 HIS A C 1
ATOM 1459 O O . HIS A 1 190 ? 19.482 7.061 -12.193 1.00 89.56 190 HIS A O 1
ATOM 1465 N N . THR A 1 191 ? 18.790 4.929 -12.344 1.00 85.88 191 THR A N 1
ATOM 1466 C CA . THR A 1 191 ? 17.369 5.217 -12.136 1.00 85.88 191 THR A CA 1
ATOM 1467 C C . THR A 1 191 ? 16.921 4.566 -10.835 1.00 85.88 191 THR A C 1
ATOM 1469 O O . THR A 1 191 ? 16.992 3.346 -10.689 1.00 85.88 191 THR A O 1
ATOM 1472 N N . GLU A 1 192 ? 16.439 5.374 -9.895 1.00 93.06 192 GLU A N 1
ATOM 1473 C CA . GLU A 1 192 ? 15.838 4.896 -8.653 1.00 93.06 192 GLU A CA 1
ATOM 1474 C C . GLU A 1 192 ? 14.344 5.217 -8.652 1.00 93.06 192 GLU A C 1
ATOM 1476 O O . GLU A 1 192 ? 13.938 6.372 -8.771 1.00 93.06 192 GLU A O 1
ATOM 1481 N N . LEU A 1 193 ? 13.527 4.174 -8.527 1.00 88.94 193 LEU A N 1
ATOM 1482 C CA . LEU A 1 193 ? 12.083 4.259 -8.382 1.00 88.94 193 LEU A CA 1
ATOM 1483 C C . LEU A 1 193 ? 11.733 3.771 -6.981 1.00 88.94 193 LEU A C 1
ATOM 1485 O O . LEU A 1 193 ? 11.887 2.586 -6.685 1.00 88.94 193 LEU A O 1
ATOM 1489 N N . ASN A 1 194 ? 11.278 4.672 -6.117 1.00 85.56 194 ASN A N 1
ATOM 1490 C CA . ASN A 1 194 ? 10.985 4.347 -4.726 1.00 85.56 194 ASN A CA 1
ATOM 1491 C C . ASN A 1 194 ? 9.548 4.748 -4.375 1.00 85.56 194 ASN A C 1
ATOM 1493 O O . ASN A 1 194 ? 9.230 5.932 -4.304 1.00 85.56 194 ASN A O 1
ATOM 1497 N N . ALA A 1 195 ? 8.693 3.747 -4.171 1.00 80.69 195 ALA A N 1
ATOM 1498 C CA . ALA A 1 195 ? 7.350 3.899 -3.624 1.00 80.69 195 ALA A CA 1
ATOM 1499 C C . ALA A 1 195 ? 7.379 3.497 -2.142 1.00 80.69 195 ALA A C 1
ATOM 1501 O O . ALA A 1 195 ? 7.326 2.311 -1.802 1.00 80.69 195 ALA A O 1
ATOM 1502 N N . THR A 1 196 ? 7.502 4.493 -1.261 1.00 71.50 196 THR A N 1
ATOM 1503 C CA . THR A 1 196 ? 7.679 4.305 0.191 1.00 71.50 196 THR A CA 1
ATOM 1504 C C . THR A 1 196 ? 6.517 3.533 0.832 1.00 71.50 196 THR A C 1
ATOM 1506 O O . THR A 1 196 ? 6.731 2.734 1.744 1.00 71.50 196 THR A O 1
ATOM 1509 N N . SER A 1 197 ? 5.296 3.732 0.325 1.00 68.44 197 SER A N 1
ATOM 1510 C CA . SER A 1 197 ? 4.104 2.924 0.606 1.00 68.44 197 SER A CA 1
ATOM 1511 C C . SER A 1 197 ? 3.346 2.651 -0.702 1.00 68.44 197 SER A C 1
ATOM 1513 O O . SER A 1 197 ? 3.585 3.303 -1.714 1.00 68.44 197 SER A O 1
ATOM 1515 N N . GLY A 1 198 ? 2.458 1.655 -0.725 1.00 80.88 198 GLY A N 1
ATOM 1516 C CA . GLY A 1 198 ? 1.642 1.363 -1.911 1.00 80.88 198 GLY A CA 1
ATOM 1517 C C . GLY A 1 198 ? 2.374 0.604 -3.025 1.00 80.88 198 GLY A C 1
ATOM 1518 O O . GLY A 1 198 ? 3.334 -0.114 -2.762 1.00 80.88 198 GLY A O 1
ATOM 1519 N N . ASN A 1 199 ? 1.868 0.705 -4.260 1.00 86.19 199 ASN A N 1
ATOM 1520 C CA . ASN A 1 199 ? 2.353 -0.037 -5.433 1.00 86.19 199 ASN A CA 1
ATOM 1521 C C . ASN A 1 199 ? 3.267 0.826 -6.319 1.00 86.19 199 ASN A C 1
ATOM 1523 O O . ASN A 1 199 ? 3.114 2.044 -6.382 1.00 86.19 199 ASN A O 1
ATOM 1527 N N . LEU A 1 200 ? 4.156 0.180 -7.071 1.00 89.06 200 LEU A N 1
ATOM 1528 C CA . LEU A 1 200 ? 4.930 0.795 -8.152 1.00 89.06 200 LEU A CA 1
ATOM 1529 C C . LEU A 1 200 ? 4.364 0.325 -9.499 1.00 89.06 200 LEU A C 1
ATOM 1531 O O . LEU A 1 200 ? 4.256 -0.877 -9.735 1.00 89.06 200 LEU A O 1
ATOM 1535 N N . SER A 1 201 ? 4.023 1.244 -10.396 1.00 94.56 201 SER A N 1
ATOM 1536 C CA . SER A 1 201 ? 3.483 0.942 -11.726 1.00 94.56 201 SER A CA 1
ATOM 1537 C C . SER A 1 201 ? 4.353 1.573 -12.810 1.00 94.56 201 SER A C 1
ATOM 1539 O O . SER A 1 201 ? 4.608 2.769 -12.806 1.00 94.56 201 SER A O 1
ATOM 1541 N N . THR A 1 202 ? 4.802 0.763 -13.763 1.00 92.94 202 THR A N 1
ATOM 1542 C CA . THR A 1 202 ? 5.500 1.171 -14.994 1.00 92.94 202 THR A CA 1
ATOM 1543 C C . THR A 1 202 ? 4.799 0.562 -16.213 1.00 92.94 202 THR A C 1
ATOM 1545 O O . THR A 1 202 ? 5.421 0.151 -17.194 1.00 92.94 202 THR A O 1
ATOM 1548 N N . GLN A 1 203 ? 3.470 0.460 -16.152 1.00 89.81 203 GLN A N 1
ATOM 1549 C CA . GLN A 1 203 ? 2.667 -0.188 -17.189 1.00 89.81 203 GLN A CA 1
ATOM 1550 C C . GLN A 1 203 ? 2.850 0.484 -18.552 1.00 89.81 203 GLN A C 1
ATOM 1552 O O . GLN A 1 203 ? 2.756 1.701 -18.656 1.00 89.81 203 GLN A O 1
ATOM 1557 N N . ASN A 1 204 ? 3.097 -0.289 -19.609 1.00 87.00 204 ASN A N 1
ATOM 1558 C CA . ASN A 1 204 ? 3.405 0.207 -20.962 1.00 87.00 204 ASN A CA 1
ATOM 1559 C C . ASN A 1 204 ? 4.593 1.187 -21.038 1.00 87.00 204 ASN A C 1
ATOM 1561 O O . ASN A 1 204 ? 4.777 1.858 -22.056 1.00 87.00 204 ASN A O 1
ATOM 1565 N N . ALA A 1 205 ? 5.385 1.316 -19.973 1.00 91.12 205 ALA A N 1
ATOM 1566 C CA . ALA A 1 205 ? 6.509 2.231 -19.949 1.00 91.12 205 ALA A CA 1
ATOM 1567 C C . ALA A 1 205 ? 7.717 1.628 -20.681 1.00 91.12 205 ALA A C 1
ATOM 1569 O O . ALA A 1 205 ? 7.869 0.409 -20.786 1.00 91.12 205 ALA A O 1
ATOM 1570 N N . GLN A 1 206 ? 8.586 2.495 -21.192 1.00 93.69 206 GLN A N 1
ATOM 1571 C CA . GLN A 1 206 ? 9.856 2.136 -21.821 1.00 93.69 206 GLN A CA 1
ATOM 1572 C C . GLN A 1 206 ? 10.990 2.685 -20.957 1.00 93.69 206 GLN A C 1
ATOM 1574 O O . GLN A 1 206 ? 11.246 3.891 -20.969 1.00 93.69 206 GLN A O 1
ATOM 1579 N N . LEU A 1 207 ? 11.635 1.811 -20.187 1.00 94.62 207 LEU A N 1
ATOM 1580 C CA . LEU A 1 207 ? 12.707 2.154 -19.255 1.00 94.62 207 LEU A CA 1
ATOM 1581 C C . LEU A 1 207 ? 14.027 1.558 -19.749 1.00 94.62 207 LEU A C 1
ATOM 1583 O O . LEU A 1 207 ? 14.105 0.363 -20.032 1.00 94.62 207 LEU A O 1
ATOM 1587 N N . SER A 1 208 ? 15.067 2.384 -19.823 1.00 95.19 208 SER A N 1
ATOM 1588 C CA . SER A 1 208 ? 16.428 1.952 -20.148 1.00 95.19 208 SER A CA 1
ATOM 1589 C C . SER A 1 208 ? 17.422 2.589 -19.185 1.00 95.19 208 SER A C 1
ATOM 1591 O O . SER A 1 208 ? 17.503 3.815 -19.128 1.00 95.19 208 SER A O 1
ATOM 1593 N N . ALA A 1 209 ? 18.203 1.788 -18.464 1.00 93.00 209 ALA A N 1
ATOM 1594 C CA . ALA A 1 209 ? 19.227 2.322 -17.570 1.00 93.00 209 ALA A CA 1
ATOM 1595 C C . ALA A 1 209 ? 20.495 1.470 -17.498 1.00 93.00 209 ALA A C 1
ATOM 1597 O O . ALA A 1 209 ? 20.469 0.317 -17.899 1.00 93.00 209 ALA A O 1
ATOM 1598 N N . ASP A 1 210 ? 21.599 1.995 -16.963 1.00 92.81 210 ASP A N 1
ATOM 1599 C CA . ASP A 1 210 ? 22.718 1.115 -16.593 1.00 92.81 210 ASP A CA 1
ATOM 1600 C C . ASP A 1 210 ? 22.328 0.372 -15.310 1.00 92.81 210 ASP A C 1
ATOM 1602 O O . ASP A 1 210 ? 22.303 -0.849 -15.248 1.00 92.81 210 ASP A O 1
ATOM 1606 N N . THR A 1 211 ? 21.890 1.100 -14.287 1.00 92.94 211 THR A N 1
ATOM 1607 C CA . THR A 1 211 ? 21.322 0.510 -13.071 1.00 92.94 211 THR A CA 1
ATOM 1608 C C . THR A 1 211 ? 19.908 1.015 -12.849 1.00 92.94 211 THR A C 1
ATOM 1610 O O . THR A 1 211 ? 19.676 2.224 -12.785 1.00 92.94 211 THR A O 1
ATOM 1613 N N . LEU A 1 212 ? 18.971 0.086 -12.665 1.00 96.12 212 LEU A N 1
ATOM 1614 C CA . LEU A 1 212 ? 17.620 0.385 -12.207 1.00 96.12 212 LEU A CA 1
ATOM 1615 C C . LEU A 1 212 ? 17.381 -0.267 -10.845 1.00 96.12 212 LEU A C 1
ATOM 1617 O O . LEU A 1 212 ? 17.466 -1.489 -10.705 1.00 96.12 212 LEU A O 1
ATOM 1621 N N . SER A 1 213 ? 17.022 0.555 -9.861 1.00 96.31 213 SER A N 1
ATOM 1622 C CA . SER A 1 213 ? 16.538 0.098 -8.562 1.00 96.31 213 SER A CA 1
ATOM 1623 C C . SER A 1 213 ? 15.065 0.451 -8.406 1.00 96.31 213 SER A C 1
ATOM 1625 O O . SER A 1 213 ? 14.704 1.624 -8.416 1.00 96.31 213 SER A O 1
ATOM 1627 N N . ALA A 1 214 ? 14.213 -0.561 -8.280 1.00 94.62 214 ALA A N 1
ATOM 1628 C CA . ALA A 1 214 ? 12.779 -0.416 -8.071 1.00 94.62 214 ALA A CA 1
ATOM 1629 C C . ALA A 1 214 ? 12.410 -0.956 -6.684 1.00 94.62 214 ALA A C 1
ATOM 1631 O O . ALA A 1 214 ? 12.583 -2.146 -6.407 1.00 94.62 214 ALA A O 1
ATOM 1632 N N . ARG A 1 215 ? 11.916 -0.081 -5.805 1.00 93.06 215 ARG A N 1
ATOM 1633 C CA . ARG A 1 215 ? 11.572 -0.395 -4.414 1.00 93.06 215 ARG A CA 1
ATOM 1634 C C . ARG A 1 215 ? 10.126 -0.024 -4.128 1.00 93.06 215 ARG A C 1
ATOM 1636 O O . ARG A 1 215 ? 9.697 1.090 -4.416 1.00 93.06 215 ARG A O 1
ATOM 1643 N N . THR A 1 216 ? 9.376 -0.961 -3.563 1.00 87.06 216 THR A N 1
ATOM 1644 C CA . THR A 1 216 ? 7.992 -0.749 -3.139 1.00 87.06 216 THR A CA 1
ATOM 1645 C C . THR A 1 216 ? 7.614 -1.701 -2.007 1.00 87.06 216 THR A C 1
ATOM 1647 O O . THR A 1 216 ? 8.069 -2.841 -1.969 1.00 87.06 216 THR A O 1
ATOM 1650 N N . ALA A 1 217 ? 6.773 -1.256 -1.072 1.00 83.62 217 ALA A N 1
ATOM 1651 C CA . ALA A 1 217 ? 6.203 -2.139 -0.049 1.00 83.62 217 ALA A CA 1
ATOM 1652 C C . ALA A 1 217 ? 5.060 -3.025 -0.594 1.00 83.62 217 ALA A C 1
ATOM 1654 O O . ALA A 1 217 ? 4.679 -4.005 0.045 1.00 83.62 217 ALA A O 1
ATOM 1655 N N . GLY A 1 218 ? 4.497 -2.677 -1.756 1.00 86.25 218 GLY A N 1
ATOM 1656 C CA . GLY A 1 218 ? 3.374 -3.361 -2.392 1.00 86.25 218 GLY A CA 1
ATOM 1657 C C . GLY A 1 218 ? 3.776 -4.156 -3.634 1.00 86.25 218 GLY A C 1
ATOM 1658 O O . GLY A 1 218 ? 4.823 -4.801 -3.693 1.00 86.25 218 GLY A O 1
ATOM 1659 N N . GLN A 1 219 ? 2.899 -4.164 -4.633 1.00 93.44 219 GLN A N 1
ATOM 1660 C CA . GLN A 1 219 ? 3.153 -4.804 -5.918 1.00 93.44 219 GLN A CA 1
ATOM 1661 C C . GLN A 1 219 ? 3.956 -3.881 -6.839 1.00 93.44 219 GLN A C 1
ATOM 1663 O O . GLN A 1 219 ? 3.614 -2.710 -6.999 1.00 93.44 219 GLN A O 1
ATOM 1668 N N . PHE A 1 220 ? 4.955 -4.439 -7.523 1.00 96.56 220 PHE A N 1
ATOM 1669 C CA . PHE A 1 220 ? 5.538 -3.824 -8.711 1.00 96.56 220 PHE A CA 1
ATOM 1670 C C . PHE A 1 220 ? 4.842 -4.357 -9.973 1.00 96.56 220 PHE A C 1
ATOM 1672 O O . PHE A 1 220 ? 4.758 -5.570 -10.172 1.00 96.56 220 PHE A O 1
ATOM 1679 N N . SER A 1 221 ? 4.329 -3.469 -10.827 1.00 97.50 221 SER A N 1
ATOM 1680 C CA . SER A 1 221 ? 3.723 -3.811 -12.114 1.00 97.50 221 SER A CA 1
ATOM 1681 C C . SER A 1 221 ? 4.511 -3.226 -13.286 1.00 97.50 221 SER A C 1
ATOM 1683 O O . SER A 1 221 ? 4.569 -2.011 -13.440 1.00 97.50 221 SER A O 1
ATOM 1685 N N . SER A 1 222 ? 5.033 -4.093 -14.154 1.00 96.56 222 SER A N 1
ATOM 1686 C CA . SER A 1 222 ? 5.692 -3.755 -15.427 1.00 96.56 222 SER A CA 1
ATOM 1687 C C . SER A 1 222 ? 4.879 -4.216 -16.645 1.00 96.56 222 SER A C 1
ATOM 1689 O O . SER A 1 222 ? 5.418 -4.450 -17.728 1.00 96.56 222 SER A O 1
ATOM 1691 N N . ASN A 1 223 ? 3.565 -4.400 -16.474 1.00 97.69 223 ASN A N 1
ATOM 1692 C CA . ASN A 1 223 ? 2.702 -5.000 -17.493 1.00 97.69 223 ASN A CA 1
ATOM 1693 C C . ASN A 1 223 ? 2.743 -4.220 -18.815 1.00 97.69 223 ASN A C 1
ATOM 1695 O O . ASN A 1 223 ? 2.613 -2.999 -18.816 1.00 97.69 223 ASN A O 1
ATOM 1699 N N . GLY A 1 224 ? 2.888 -4.921 -19.940 1.00 92.25 224 GLY A N 1
ATOM 1700 C CA . GLY A 1 224 ? 2.923 -4.314 -21.279 1.00 92.25 224 GLY A CA 1
ATOM 1701 C C . GLY A 1 224 ? 4.119 -3.394 -21.559 1.00 92.25 224 GLY A C 1
ATOM 1702 O O . GLY A 1 224 ? 4.232 -2.884 -22.671 1.00 92.25 224 GLY A O 1
ATOM 1703 N N . GLY A 1 225 ? 4.989 -3.152 -20.572 1.00 95.00 225 GLY A N 1
ATOM 1704 C CA . GLY A 1 225 ? 6.165 -2.296 -20.688 1.00 95.00 225 GLY A CA 1
ATOM 1705 C C . GLY A 1 225 ? 7.441 -3.074 -21.005 1.00 95.00 225 GLY A C 1
ATOM 1706 O O . GLY A 1 225 ? 7.485 -4.304 -20.922 1.00 95.00 225 GLY A O 1
ATOM 1707 N N . THR A 1 226 ? 8.498 -2.332 -21.323 1.00 97.50 226 THR A N 1
ATOM 1708 C CA . THR A 1 226 ? 9.850 -2.858 -21.535 1.00 97.50 226 THR A CA 1
ATOM 1709 C C . THR A 1 226 ? 10.808 -2.149 -20.594 1.00 97.50 226 THR A C 1
ATOM 1711 O O . THR A 1 226 ? 10.934 -0.924 -20.642 1.00 97.50 226 THR A O 1
ATOM 1714 N N . ILE A 1 227 ? 11.498 -2.920 -19.761 1.00 97.62 227 ILE A N 1
ATOM 1715 C CA . ILE A 1 227 ? 12.520 -2.438 -18.840 1.00 97.62 227 ILE A CA 1
ATOM 1716 C C . ILE A 1 227 ? 13.819 -3.174 -19.140 1.00 97.62 227 ILE A C 1
ATOM 1718 O O . ILE A 1 227 ? 13.916 -4.384 -18.928 1.00 97.62 227 ILE A O 1
ATOM 1722 N N . ASN A 1 228 ? 14.814 -2.420 -19.592 1.00 95.88 228 ASN A N 1
ATOM 1723 C CA . ASN A 1 228 ? 16.154 -2.919 -19.855 1.00 95.88 228 ASN A CA 1
ATOM 1724 C C . ASN A 1 228 ? 17.132 -2.216 -18.916 1.00 95.88 228 ASN A C 1
ATOM 1726 O O . ASN A 1 228 ? 17.151 -0.983 -18.868 1.00 95.88 228 ASN A O 1
ATOM 1730 N N . ALA A 1 229 ? 17.958 -2.972 -18.198 1.00 95.62 229 ALA A N 1
ATOM 1731 C CA . ALA A 1 229 ? 19.099 -2.377 -17.519 1.00 95.62 229 ALA A CA 1
ATOM 1732 C C . ALA A 1 229 ? 20.305 -3.304 -17.441 1.00 95.62 229 ALA A C 1
ATOM 1734 O O . ALA A 1 229 ? 20.126 -4.517 -17.382 1.00 95.62 229 ALA A O 1
ATOM 1735 N N . ASP A 1 230 ? 21.519 -2.751 -17.384 1.00 95.62 230 ASP A N 1
ATOM 1736 C CA . ASP A 1 230 ? 22.724 -3.553 -17.129 1.00 95.62 230 ASP A CA 1
ATOM 1737 C C . ASP A 1 230 ? 22.611 -4.295 -15.788 1.00 95.62 230 ASP A C 1
ATOM 1739 O O . ASP A 1 230 ? 22.849 -5.499 -15.718 1.00 95.62 230 ASP A O 1
ATOM 1743 N N . THR A 1 231 ? 22.098 -3.623 -14.758 1.00 95.81 231 THR A N 1
ATOM 1744 C CA . THR A 1 231 ? 21.759 -4.216 -13.461 1.00 95.81 231 THR A CA 1
ATOM 1745 C C . THR A 1 231 ? 20.316 -3.892 -13.065 1.00 95.81 231 THR A C 1
ATOM 1747 O O . THR A 1 231 ? 19.934 -2.721 -12.970 1.00 95.81 231 THR A O 1
ATOM 1750 N N . LEU A 1 232 ? 19.521 -4.929 -12.771 1.00 96.38 232 LEU A N 1
ATOM 1751 C CA . LEU A 1 232 ? 18.154 -4.819 -12.256 1.00 96.38 232 LEU A CA 1
ATOM 1752 C C . LEU A 1 232 ? 18.098 -5.218 -10.778 1.00 96.38 232 LEU A C 1
ATOM 1754 O O . LEU A 1 232 ? 18.382 -6.356 -10.411 1.00 96.38 232 LEU A O 1
ATOM 1758 N N . GLN A 1 233 ? 17.658 -4.293 -9.926 1.00 96.38 233 GLN A N 1
ATOM 1759 C CA . GLN A 1 233 ? 17.387 -4.556 -8.512 1.00 96.38 233 GLN A CA 1
ATOM 1760 C C . GLN A 1 233 ? 15.920 -4.264 -8.214 1.00 96.38 233 GLN A C 1
ATOM 1762 O O . GLN A 1 233 ? 15.478 -3.121 -8.316 1.00 96.38 233 GLN A O 1
ATOM 1767 N N . ILE A 1 234 ? 15.164 -5.291 -7.832 1.00 96.12 234 ILE A N 1
ATOM 1768 C CA . ILE A 1 234 ? 13.732 -5.176 -7.545 1.00 96.12 234 ILE A CA 1
ATOM 1769 C C . ILE A 1 234 ? 13.478 -5.653 -6.117 1.00 96.12 234 ILE A C 1
ATOM 1771 O O . ILE A 1 234 ? 13.785 -6.794 -5.779 1.00 96.12 234 ILE A O 1
ATOM 1775 N N . SER A 1 235 ? 12.887 -4.784 -5.301 1.00 94.81 235 SER A N 1
ATOM 1776 C CA . SER A 1 235 ? 12.392 -5.100 -3.961 1.00 94.81 235 SER A CA 1
ATOM 1777 C C . SER A 1 235 ? 10.907 -4.756 -3.892 1.00 94.81 235 SER A C 1
ATOM 1779 O O . SER A 1 235 ? 10.535 -3.587 -4.010 1.00 94.81 235 SER A O 1
ATOM 1781 N N . ALA A 1 236 ? 10.059 -5.775 -3.761 1.00 92.88 236 ALA A N 1
ATOM 1782 C CA . ALA A 1 236 ? 8.605 -5.643 -3.742 1.00 92.88 236 ALA A CA 1
ATOM 1783 C C . ALA A 1 236 ? 7.955 -6.766 -2.917 1.00 92.88 236 ALA A C 1
ATOM 1785 O O . ALA A 1 236 ? 8.582 -7.788 -2.637 1.00 92.88 236 ALA A O 1
ATOM 1786 N N . GLN A 1 237 ? 6.672 -6.627 -2.581 1.00 90.31 237 GLN A N 1
ATOM 1787 C CA . GLN A 1 237 ? 5.883 -7.736 -2.034 1.00 90.31 237 GLN A CA 1
ATOM 1788 C C . GLN A 1 237 ? 5.542 -8.764 -3.121 1.00 90.31 237 GLN A C 1
ATOM 1790 O O . GLN A 1 237 ? 5.535 -9.964 -2.868 1.00 90.31 237 GLN A O 1
ATOM 1795 N N . SER A 1 238 ? 5.220 -8.306 -4.331 1.00 89.69 238 SER A N 1
ATOM 1796 C CA . SER A 1 238 ? 4.891 -9.162 -5.481 1.00 89.69 238 SER A CA 1
ATOM 1797 C C . SER A 1 238 ? 5.245 -8.470 -6.795 1.00 89.69 238 SER A C 1
ATOM 1799 O O . SER A 1 238 ? 5.373 -7.244 -6.831 1.00 89.69 238 SER A O 1
ATOM 1801 N N . LEU A 1 239 ? 5.375 -9.244 -7.873 1.00 96.56 239 LEU A N 1
ATOM 1802 C CA . LEU A 1 239 ? 5.685 -8.738 -9.212 1.00 96.56 239 LEU A CA 1
ATOM 1803 C C . LEU A 1 239 ? 4.618 -9.172 -10.224 1.00 96.56 239 LEU A C 1
ATOM 1805 O O . LEU A 1 239 ? 4.285 -10.351 -10.313 1.00 96.56 239 LEU A O 1
ATOM 1809 N N . SER A 1 240 ? 4.142 -8.229 -11.036 1.00 98.06 240 SER A N 1
ATOM 1810 C CA . SER A 1 240 ? 3.329 -8.488 -12.228 1.00 98.06 240 SER A CA 1
ATOM 1811 C C . SER A 1 240 ? 4.060 -7.976 -13.470 1.00 98.06 240 SER A C 1
ATOM 1813 O O . SER A 1 240 ? 4.197 -6.770 -13.650 1.00 98.06 240 SER A O 1
ATOM 1815 N N . ASN A 1 241 ? 4.473 -8.889 -14.345 1.00 97.81 241 ASN A N 1
ATOM 1816 C CA . ASN A 1 241 ? 5.134 -8.626 -15.627 1.00 97.81 241 ASN A CA 1
ATOM 1817 C C . ASN A 1 241 ? 4.329 -9.215 -16.802 1.00 97.81 241 ASN A C 1
ATOM 1819 O O . ASN A 1 241 ? 4.851 -9.863 -17.709 1.00 97.81 241 ASN A O 1
ATOM 1823 N N . ARG A 1 242 ? 3.008 -9.045 -16.784 1.00 98.12 242 ARG A N 1
ATOM 1824 C CA . ARG A 1 242 ? 2.124 -9.612 -17.805 1.00 98.12 242 ARG A CA 1
ATOM 1825 C C . ARG A 1 242 ? 2.303 -8.898 -19.133 1.00 98.12 242 ARG A C 1
ATOM 1827 O O . ARG A 1 242 ? 2.152 -7.678 -19.186 1.00 98.12 242 ARG A O 1
ATOM 1834 N N . LYS A 1 243 ? 2.558 -9.645 -20.211 1.00 97.69 243 LYS A N 1
ATOM 1835 C CA . LYS A 1 243 ? 2.842 -9.079 -21.548 1.00 97.69 243 LYS A CA 1
ATOM 1836 C C . LYS A 1 243 ? 3.982 -8.044 -21.554 1.00 97.69 243 LYS A C 1
ATOM 1838 O O . LYS A 1 243 ? 4.076 -7.262 -22.492 1.00 97.69 243 LYS A O 1
ATOM 1843 N N . GLY A 1 244 ? 4.786 -7.997 -20.492 1.00 97.62 244 GLY A N 1
ATOM 1844 C CA . GLY A 1 244 ? 5.906 -7.079 -20.331 1.00 97.62 244 GLY A CA 1
ATOM 1845 C C . GLY A 1 244 ? 7.240 -7.793 -20.518 1.00 97.62 244 GLY A C 1
ATOM 1846 O O . GLY A 1 244 ? 7.294 -9.019 -20.660 1.00 97.62 244 GLY A O 1
ATOM 1847 N N . SER A 1 245 ? 8.320 -7.021 -20.513 1.00 98.06 245 SER A N 1
ATOM 1848 C CA . SER A 1 245 ? 9.684 -7.521 -20.657 1.00 98.06 245 SER A CA 1
ATOM 1849 C C . SER A 1 245 ? 10.603 -6.877 -19.624 1.00 98.06 245 SER A C 1
ATOM 1851 O O . SER A 1 245 ? 10.786 -5.661 -19.641 1.00 98.06 245 SER A O 1
ATOM 1853 N N . LEU A 1 246 ? 11.202 -7.692 -18.754 1.00 97.75 246 LEU A N 1
ATOM 1854 C CA . LEU A 1 246 ? 12.263 -7.295 -17.826 1.00 97.75 246 LEU A CA 1
ATOM 1855 C C . LEU A 1 246 ? 13.558 -7.979 -18.258 1.00 97.75 246 LEU A C 1
ATOM 1857 O O . LEU A 1 246 ? 13.636 -9.210 -18.240 1.00 97.75 246 LEU A O 1
ATOM 1861 N N . ILE A 1 247 ? 14.551 -7.194 -18.671 1.00 96.75 247 ILE A N 1
ATOM 1862 C CA . ILE A 1 247 ? 15.798 -7.705 -19.243 1.00 96.75 247 ILE A CA 1
ATOM 1863 C C . ILE A 1 247 ? 16.990 -7.108 -18.493 1.00 96.75 247 ILE A C 1
ATOM 1865 O O . ILE A 1 247 ? 17.222 -5.898 -18.549 1.00 96.75 247 ILE A O 1
ATOM 1869 N N . GLN A 1 248 ? 17.763 -7.966 -17.825 1.00 96.88 248 GLN A N 1
ATOM 1870 C CA . GLN A 1 248 ? 19.080 -7.611 -17.308 1.00 96.88 248 GLN A CA 1
ATOM 1871 C C . GLN A 1 248 ? 20.134 -7.838 -18.397 1.00 96.88 248 GLN A C 1
ATOM 1873 O O . GLN A 1 248 ? 20.435 -8.974 -18.763 1.00 96.88 248 GLN A O 1
ATOM 1878 N N . THR A 1 249 ? 20.690 -6.759 -18.934 1.00 94.94 249 THR A N 1
ATOM 1879 C CA . THR A 1 249 ? 21.661 -6.814 -20.032 1.00 94.94 249 THR A CA 1
ATOM 1880 C C . THR A 1 249 ? 23.094 -7.042 -19.552 1.00 94.94 249 THR A C 1
ATOM 1882 O O . THR A 1 249 ? 23.953 -7.399 -20.358 1.00 94.94 249 THR A O 1
ATOM 1885 N N . GLY A 1 250 ? 23.373 -6.871 -18.260 1.00 92.50 250 GLY A N 1
ATOM 1886 C CA . GLY A 1 250 ? 24.675 -7.168 -17.674 1.00 92.50 250 GLY A CA 1
ATOM 1887 C C . GLY A 1 250 ? 24.897 -8.658 -17.452 1.00 92.50 250 GLY A C 1
ATOM 1888 O O . GLY A 1 250 ? 23.961 -9.453 -17.376 1.00 92.50 250 GLY A O 1
ATOM 1889 N N . THR A 1 251 ? 26.165 -9.044 -17.327 1.00 91.94 251 THR A N 1
ATOM 1890 C CA . THR A 1 251 ? 26.588 -10.450 -17.156 1.00 91.94 251 THR A CA 1
ATOM 1891 C C . THR A 1 251 ? 26.383 -10.989 -15.738 1.00 91.94 251 THR A C 1
ATOM 1893 O O . THR A 1 251 ? 26.574 -12.181 -15.498 1.00 91.94 251 THR A O 1
ATOM 1896 N N . GLY A 1 252 ? 25.999 -10.126 -14.793 1.00 90.00 252 GLY A N 1
ATOM 1897 C CA . GLY A 1 252 ? 25.650 -10.525 -13.436 1.00 90.00 252 GLY A CA 1
ATOM 1898 C C . GLY A 1 252 ? 24.377 -11.369 -13.390 1.00 90.00 252 GLY A C 1
ATOM 1899 O O . GLY A 1 252 ? 23.532 -11.316 -14.285 1.00 90.00 252 GLY A O 1
ATOM 1900 N N . ASP A 1 253 ? 24.220 -12.130 -12.312 1.00 91.19 253 ASP A N 1
ATOM 1901 C CA . ASP A 1 253 ? 23.014 -12.923 -12.091 1.00 91.19 253 ASP A CA 1
ATOM 1902 C C . ASP A 1 253 ? 21.808 -12.011 -11.821 1.00 91.19 253 ASP A C 1
ATOM 1904 O O . ASP A 1 253 ? 21.892 -11.053 -11.049 1.00 91.19 253 ASP A O 1
ATOM 1908 N N . PHE A 1 254 ? 20.665 -12.318 -12.429 1.00 93.81 254 PHE A N 1
ATOM 1909 C CA . PHE A 1 254 ? 19.396 -11.672 -12.111 1.00 93.81 254 PHE A CA 1
ATOM 1910 C C . PHE A 1 254 ? 18.691 -12.480 -11.023 1.00 93.81 254 PHE A C 1
ATOM 1912 O O . PHE A 1 254 ? 18.157 -13.562 -11.275 1.00 93.81 254 PHE A O 1
ATOM 1919 N N . SER A 1 255 ? 18.723 -11.967 -9.794 1.00 93.38 255 SER A N 1
ATOM 1920 C CA . SER A 1 255 ? 18.116 -12.609 -8.630 1.00 93.38 255 SER A CA 1
ATOM 1921 C C . SER A 1 255 ? 16.894 -11.828 -8.168 1.00 93.38 255 SER A C 1
ATOM 1923 O O . SER A 1 255 ? 17.010 -10.673 -7.765 1.00 93.38 255 SER A O 1
ATOM 1925 N N . LEU A 1 256 ? 15.734 -12.476 -8.166 1.00 92.81 256 LEU A N 1
ATOM 1926 C CA . LEU A 1 256 ? 14.484 -11.919 -7.667 1.00 92.81 256 LEU A CA 1
ATOM 1927 C C . LEU A 1 256 ? 14.011 -12.749 -6.472 1.00 92.81 256 LEU A C 1
ATOM 1929 O O . LEU A 1 256 ? 13.589 -13.889 -6.651 1.00 92.81 256 LEU A O 1
ATOM 1933 N N . SER A 1 257 ? 14.090 -12.175 -5.271 1.00 92.12 257 SER A N 1
ATOM 1934 C CA . SER A 1 257 ? 13.551 -12.767 -4.042 1.00 92.12 257 SER A CA 1
ATOM 1935 C C . SER A 1 257 ? 12.402 -11.896 -3.542 1.00 92.12 257 SER A C 1
ATOM 1937 O O . SER A 1 257 ? 12.605 -10.720 -3.239 1.00 92.12 257 SER A O 1
ATOM 1939 N N . LEU A 1 258 ? 11.187 -12.441 -3.532 1.00 87.25 258 LEU A N 1
ATOM 1940 C CA . LEU A 1 258 ? 9.961 -11.721 -3.187 1.00 87.25 258 LEU A CA 1
ATOM 1941 C C . LEU A 1 258 ? 9.133 -12.541 -2.185 1.00 87.25 258 LEU A C 1
ATOM 1943 O O . LEU A 1 258 ? 8.955 -13.741 -2.390 1.00 87.25 258 LEU A O 1
ATOM 1947 N N . PRO A 1 259 ? 8.543 -11.925 -1.144 1.00 83.81 259 PRO A N 1
ATOM 1948 C CA . PRO A 1 259 ? 7.714 -12.653 -0.178 1.00 83.81 259 PRO A CA 1
ATOM 1949 C C . PRO A 1 259 ? 6.415 -13.220 -0.775 1.00 83.81 259 PRO A C 1
ATOM 1951 O O . PRO A 1 259 ? 5.845 -14.172 -0.246 1.00 83.81 259 PRO A O 1
ATOM 1954 N N . GLY A 1 260 ? 5.900 -12.588 -1.831 1.00 81.19 260 GLY A N 1
ATOM 1955 C CA . GLY A 1 260 ? 4.631 -12.917 -2.473 1.00 81.19 260 GLY A CA 1
ATOM 1956 C C . GLY A 1 260 ? 4.792 -13.635 -3.810 1.00 81.19 260 GLY A C 1
ATOM 1957 O O . GLY A 1 260 ? 5.662 -14.481 -3.991 1.00 81.19 260 GLY A O 1
ATOM 1958 N N . SER A 1 261 ? 3.885 -13.347 -4.744 1.00 88.56 261 SER A N 1
ATOM 1959 C CA . SER A 1 261 ? 3.807 -14.031 -6.039 1.00 88.56 261 SER A CA 1
ATOM 1960 C C . SER A 1 261 ? 4.508 -13.273 -7.168 1.00 88.56 261 SER A C 1
ATOM 1962 O O . SER A 1 261 ? 4.681 -12.052 -7.116 1.00 88.56 261 SER A O 1
ATOM 1964 N N . VAL A 1 262 ? 4.864 -14.016 -8.215 1.00 95.25 262 VAL A N 1
ATOM 1965 C CA . VAL A 1 262 ? 5.322 -13.497 -9.507 1.00 95.25 262 VAL A CA 1
ATOM 1966 C C . VAL A 1 262 ? 4.331 -13.927 -10.590 1.00 95.25 262 VAL A C 1
ATOM 1968 O O . VAL A 1 262 ? 4.160 -15.120 -10.841 1.00 95.25 262 VAL A O 1
ATOM 1971 N N . ASP A 1 263 ? 3.689 -12.967 -11.253 1.00 96.81 263 ASP A N 1
ATOM 1972 C CA . ASP A 1 263 ? 2.855 -13.184 -12.441 1.00 96.81 263 ASP A CA 1
ATOM 1973 C C . ASP A 1 263 ? 3.617 -12.721 -13.687 1.00 96.81 263 ASP A C 1
ATOM 1975 O O . ASP A 1 263 ? 3.711 -11.528 -13.970 1.00 96.81 263 ASP A O 1
ATOM 1979 N N . ASN A 1 264 ? 4.161 -13.674 -14.439 1.00 97.75 264 ASN A N 1
ATOM 1980 C CA . ASN A 1 264 ? 4.878 -13.452 -15.694 1.00 97.75 264 ASN A CA 1
ATOM 1981 C C . ASN A 1 264 ? 4.085 -13.979 -16.905 1.00 97.75 264 ASN A C 1
ATOM 1983 O O . ASN A 1 264 ? 4.659 -14.424 -17.902 1.00 97.75 264 ASN A O 1
ATOM 1987 N N . ARG A 1 265 ? 2.748 -13.994 -16.839 1.00 98.25 265 ARG A N 1
ATOM 1988 C CA . ARG A 1 265 ? 1.928 -14.516 -17.942 1.00 98.25 265 ARG A CA 1
ATOM 1989 C C . ARG A 1 265 ? 2.117 -13.722 -19.223 1.00 98.25 265 ARG A C 1
ATOM 1991 O O . ARG A 1 265 ? 1.958 -12.503 -19.233 1.00 98.25 265 ARG A O 1
ATOM 1998 N N . GLU A 1 266 ? 2.386 -14.428 -20.318 1.00 98.25 266 GLU A N 1
ATOM 1999 C CA . GLU A 1 266 ? 2.688 -13.821 -21.625 1.00 98.25 266 GLU A CA 1
ATOM 2000 C C . GLU A 1 266 ? 3.874 -12.827 -21.588 1.00 98.25 266 GLU A C 1
ATOM 2002 O O . GLU A 1 266 ? 4.045 -12.059 -22.529 1.00 98.25 266 GLU A O 1
ATOM 2007 N N . GLY A 1 267 ? 4.668 -12.809 -20.509 1.00 97.94 267 GLY A N 1
ATOM 2008 C CA . GLY A 1 267 ? 5.786 -11.889 -20.298 1.00 97.94 267 GLY A CA 1
ATOM 2009 C C . GLY A 1 267 ? 7.158 -12.533 -20.500 1.00 97.94 267 GLY A C 1
ATOM 2010 O O . GLY A 1 267 ? 7.275 -13.739 -20.740 1.00 97.94 267 GLY A O 1
ATOM 2011 N N . LEU A 1 268 ? 8.208 -11.723 -20.384 1.00 97.81 268 LEU A N 1
ATOM 2012 C CA . LEU A 1 268 ? 9.608 -12.139 -20.458 1.00 97.81 268 LEU A CA 1
ATOM 2013 C C . LEU A 1 268 ? 10.388 -11.634 -19.238 1.00 97.81 268 LEU A C 1
ATOM 2015 O O . LEU A 1 268 ? 10.402 -10.436 -18.965 1.00 97.81 268 LEU A O 1
ATOM 2019 N N . LEU A 1 269 ? 11.074 -12.550 -18.557 1.00 97.25 269 LEU A N 1
ATOM 2020 C CA . LEU A 1 269 ? 12.165 -12.263 -17.626 1.00 97.25 269 LEU A CA 1
ATOM 2021 C C . LEU A 1 269 ? 13.446 -12.813 -18.254 1.00 97.25 269 LEU A C 1
ATOM 2023 O O . LEU A 1 269 ? 13.538 -14.023 -18.472 1.00 97.25 269 LEU A O 1
ATOM 2027 N N . ALA A 1 270 ? 14.409 -11.959 -18.573 1.00 95.88 270 ALA A N 1
ATOM 2028 C CA . ALA A 1 270 ? 15.652 -12.379 -19.210 1.00 95.88 270 ALA A CA 1
ATOM 2029 C C . ALA A 1 270 ? 16.876 -11.772 -18.528 1.00 95.88 270 ALA A C 1
ATOM 2031 O O . ALA A 1 270 ? 16.822 -10.652 -18.022 1.00 95.88 270 ALA A O 1
ATOM 2032 N N . ALA A 1 271 ? 17.984 -12.505 -18.538 1.00 95.94 271 ALA A N 1
ATOM 2033 C CA . ALA A 1 271 ? 19.283 -11.998 -18.123 1.00 95.94 271 ALA A CA 1
ATOM 2034 C C . ALA A 1 271 ? 20.415 -12.613 -18.948 1.00 95.94 271 ALA A C 1
ATOM 2036 O O . ALA A 1 271 ? 20.308 -13.767 -19.364 1.00 95.94 271 ALA A O 1
ATOM 2037 N N . ASN A 1 272 ? 21.516 -11.877 -19.110 1.00 91.69 272 ASN A N 1
ATOM 2038 C CA . ASN A 1 272 ? 22.770 -12.411 -19.661 1.00 91.69 272 ASN A CA 1
ATOM 2039 C C . ASN A 1 272 ? 23.593 -13.204 -18.622 1.00 91.69 272 ASN A C 1
ATOM 2041 O O . ASN A 1 272 ? 24.595 -13.829 -18.957 1.00 91.69 272 ASN A O 1
ATOM 2045 N N . GLY A 1 273 ? 23.206 -13.163 -17.346 1.00 90.56 273 GLY A N 1
ATOM 2046 C CA . GLY A 1 273 ? 23.707 -14.053 -16.296 1.00 90.56 273 GLY A CA 1
ATOM 2047 C C . GLY A 1 273 ? 22.693 -15.140 -15.933 1.00 90.56 273 GLY A C 1
ATOM 2048 O O . GLY A 1 273 ? 21.691 -15.340 -16.626 1.00 90.56 273 GLY A O 1
ATOM 2049 N N . ALA A 1 274 ? 22.915 -15.852 -14.824 1.00 92.25 274 ALA A N 1
ATOM 2050 C CA . ALA A 1 274 ? 21.920 -16.805 -14.334 1.00 92.25 274 ALA A CA 1
ATOM 2051 C C . ALA A 1 274 ? 20.666 -16.071 -13.831 1.00 92.25 274 ALA A C 1
ATOM 2053 O O . ALA A 1 274 ? 20.762 -15.015 -13.211 1.00 92.25 274 ALA A O 1
ATOM 2054 N N . VAL A 1 275 ? 19.486 -16.662 -14.031 1.00 93.75 275 VAL A N 1
ATOM 2055 C CA . VAL A 1 275 ? 18.237 -16.159 -13.440 1.00 93.75 275 VAL A CA 1
ATOM 2056 C C . VAL A 1 275 ? 17.872 -17.010 -12.228 1.00 93.75 275 VAL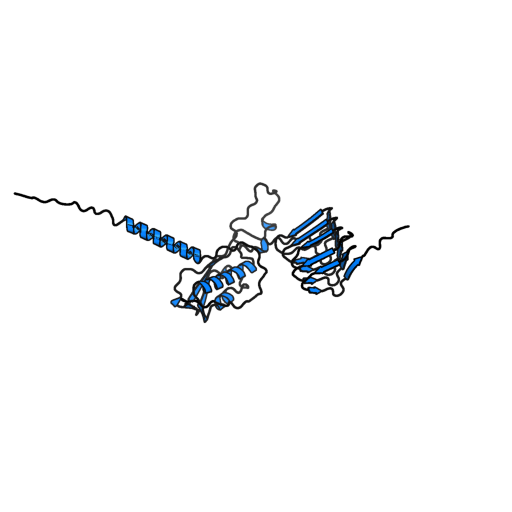 A C 1
ATOM 2058 O O . VAL A 1 275 ? 17.719 -18.227 -12.346 1.00 93.75 275 VAL A O 1
ATOM 2061 N N . ARG A 1 276 ? 17.710 -16.375 -11.063 1.00 94.06 276 ARG A N 1
ATOM 2062 C CA . ARG A 1 276 ? 17.226 -17.010 -9.827 1.00 94.06 276 ARG A CA 1
ATOM 2063 C C . ARG A 1 276 ? 15.932 -16.341 -9.382 1.00 94.06 276 ARG A C 1
ATOM 2065 O O . ARG A 1 276 ? 15.900 -15.129 -9.196 1.00 94.06 276 ARG A O 1
ATOM 2072 N N . LEU A 1 277 ? 14.878 -17.133 -9.212 1.00 93.31 277 LEU A N 1
ATOM 2073 C CA . LEU A 1 277 ? 13.570 -16.671 -8.752 1.00 93.31 277 LEU A CA 1
ATOM 2074 C C . LEU A 1 277 ? 13.212 -17.408 -7.461 1.00 93.31 277 LEU A C 1
ATOM 2076 O O . LEU A 1 277 ? 13.073 -18.630 -7.473 1.00 93.31 277 LEU A O 1
ATOM 2080 N N . ASP A 1 278 ? 13.057 -16.658 -6.378 1.00 90.62 278 ASP A N 1
ATOM 2081 C CA . ASP A 1 278 ? 12.579 -17.136 -5.084 1.00 90.62 278 ASP A CA 1
ATOM 2082 C C . ASP A 1 278 ? 11.312 -16.355 -4.718 1.00 90.62 278 ASP A C 1
ATOM 2084 O O . ASP A 1 278 ? 11.348 -15.151 -4.467 1.00 90.62 278 ASP A O 1
ATOM 2088 N N . ALA A 1 279 ? 10.165 -17.020 -4.798 1.00 88.06 279 ALA A N 1
ATOM 2089 C CA . ALA A 1 279 ? 8.858 -16.420 -4.576 1.00 88.06 279 ALA A CA 1
ATOM 2090 C C . ALA A 1 279 ? 7.887 -17.466 -4.031 1.00 88.06 279 ALA A C 1
ATOM 2092 O O . ALA A 1 279 ? 8.026 -18.659 -4.307 1.00 88.06 279 ALA A O 1
ATOM 2093 N N . LEU A 1 280 ? 6.843 -17.021 -3.328 1.00 84.38 280 LEU A N 1
ATOM 2094 C CA . LEU A 1 280 ? 5.813 -17.913 -2.788 1.00 84.38 280 LEU A CA 1
ATOM 2095 C C . LEU A 1 280 ? 5.077 -18.685 -3.895 1.00 84.38 280 LEU A C 1
ATOM 2097 O O . LEU A 1 280 ? 4.656 -19.823 -3.699 1.00 84.38 280 LEU A O 1
ATOM 2101 N N . SER A 1 281 ? 4.884 -18.058 -5.056 1.00 88.12 281 SER A N 1
ATOM 2102 C CA . SER A 1 281 ? 4.335 -18.714 -6.247 1.00 88.12 281 SER A CA 1
ATOM 2103 C C . SER A 1 281 ? 4.757 -18.000 -7.529 1.00 88.12 281 SER A C 1
ATOM 2105 O O . SER A 1 281 ? 4.992 -16.792 -7.529 1.00 88.12 281 SER A O 1
ATOM 2107 N N . LEU A 1 282 ? 4.814 -18.753 -8.629 1.00 94.50 282 LEU A N 1
ATOM 2108 C CA . LEU A 1 282 ? 5.138 -18.253 -9.964 1.00 94.50 282 LEU A CA 1
ATOM 2109 C C . LEU A 1 282 ? 4.069 -18.707 -10.969 1.00 94.50 282 LEU A C 1
ATOM 2111 O O . LEU A 1 282 ? 3.923 -19.902 -11.225 1.00 94.50 282 LEU A O 1
ATOM 2115 N N . ASP A 1 283 ? 3.362 -17.755 -11.582 1.00 94.44 283 ASP A N 1
ATOM 2116 C CA . ASP A 1 283 ? 2.517 -17.993 -12.757 1.00 94.44 283 ASP A CA 1
ATOM 2117 C C . ASP A 1 283 ? 3.253 -17.522 -14.015 1.00 94.44 283 ASP A C 1
ATOM 2119 O O . ASP A 1 283 ? 3.316 -16.334 -14.319 1.00 94.44 283 ASP A O 1
ATOM 2123 N N . ASN A 1 284 ? 3.813 -18.474 -14.761 1.00 96.81 284 ASN A N 1
ATOM 2124 C CA . ASN A 1 284 ? 4.544 -18.218 -16.002 1.00 96.81 284 ASN A CA 1
ATOM 2125 C C . ASN A 1 284 ? 3.800 -18.760 -17.240 1.00 96.81 284 ASN A C 1
ATOM 2127 O O . ASN A 1 284 ? 4.415 -19.176 -18.225 1.00 96.81 284 ASN A O 1
ATOM 2131 N N . ARG A 1 285 ? 2.460 -18.828 -17.214 1.00 97.75 285 ARG A N 1
ATOM 2132 C CA . ARG A 1 285 ? 1.696 -19.366 -18.356 1.00 97.75 285 ARG A CA 1
ATOM 2133 C C . ARG A 1 285 ? 1.926 -18.520 -19.607 1.00 97.75 285 ARG A C 1
ATOM 2135 O O . ARG A 1 285 ? 1.645 -17.325 -19.616 1.00 97.75 285 ARG A O 1
ATOM 2142 N N . LYS A 1 286 ? 2.406 -19.162 -20.678 1.00 97.31 286 LYS A N 1
ATOM 2143 C CA . LYS A 1 286 ? 2.803 -18.514 -21.945 1.00 97.31 286 LYS A CA 1
ATOM 2144 C C . LYS A 1 286 ? 3.896 -17.440 -21.791 1.00 97.31 286 LYS A C 1
ATOM 2146 O O . LYS A 1 286 ? 4.131 -16.699 -22.738 1.00 97.31 286 LYS A O 1
ATOM 2151 N N . GLY A 1 287 ? 4.534 -17.345 -20.626 1.00 96.50 287 GLY A N 1
ATOM 2152 C CA . GLY A 1 287 ? 5.667 -16.462 -20.375 1.00 96.50 287 GLY A CA 1
ATOM 2153 C C . GLY A 1 287 ? 7.002 -17.177 -20.564 1.00 96.50 287 GLY A C 1
ATOM 2154 O O . GLY A 1 287 ? 7.060 -18.394 -20.770 1.00 96.50 287 GLY A O 1
ATOM 2155 N N . LYS A 1 288 ? 8.091 -16.420 -20.485 1.00 96.81 288 LYS A N 1
ATOM 2156 C CA . LYS A 1 288 ? 9.466 -16.909 -20.622 1.00 96.81 288 LYS A CA 1
ATOM 2157 C C . LYS A 1 288 ? 10.329 -16.410 -19.468 1.00 96.81 288 LYS A C 1
ATOM 2159 O O . LYS A 1 288 ? 10.248 -15.244 -19.094 1.00 96.81 288 LYS A O 1
ATOM 2164 N N . VAL A 1 289 ? 11.174 -17.301 -18.955 1.00 96.19 289 VAL A N 1
ATOM 2165 C CA . VAL A 1 289 ? 12.266 -16.990 -18.027 1.00 96.19 289 VAL A CA 1
ATOM 2166 C C . VAL A 1 289 ? 13.540 -17.529 -18.670 1.00 96.19 289 VAL A C 1
ATOM 2168 O O . VAL A 1 289 ? 13.615 -18.729 -18.936 1.00 96.19 289 VAL A O 1
ATOM 2171 N N . GLN A 1 290 ? 14.483 -16.655 -19.016 1.00 93.88 290 GLN A N 1
ATOM 2172 C CA . GLN A 1 290 ? 15.639 -16.997 -19.847 1.00 93.88 290 GLN A CA 1
ATOM 2173 C C . GLN A 1 290 ? 16.941 -16.479 -19.237 1.00 93.88 290 GLN A C 1
ATOM 2175 O O . GLN A 1 290 ? 17.033 -15.325 -18.839 1.00 93.88 290 GLN A O 1
ATOM 2180 N N . ALA A 1 291 ? 17.949 -17.344 -19.203 1.00 90.75 291 ALA A N 1
ATOM 2181 C CA . ALA A 1 291 ? 19.323 -16.991 -18.887 1.00 90.75 291 ALA A CA 1
ATOM 2182 C C . ALA A 1 291 ? 20.171 -17.239 -20.139 1.00 90.75 291 ALA A C 1
ATOM 2184 O O . ALA A 1 291 ? 20.182 -18.362 -20.652 1.00 90.75 291 ALA A O 1
ATOM 2185 N N . GLU A 1 292 ? 20.868 -16.223 -20.632 1.00 79.88 292 GLU A N 1
ATOM 2186 C CA . GLU A 1 292 ? 21.848 -16.368 -21.705 1.00 79.88 292 GLU A CA 1
ATOM 2187 C C . GLU A 1 292 ? 23.232 -16.533 -21.088 1.00 79.88 292 GLU A C 1
ATOM 2189 O O . GLU A 1 292 ? 23.949 -15.563 -20.899 1.00 79.88 292 GLU A O 1
ATOM 2194 N N . GLN A 1 293 ? 23.645 -17.765 -20.775 1.00 62.84 293 GLN A N 1
ATOM 2195 C CA . GLN A 1 293 ? 25.051 -18.007 -20.447 1.00 62.84 293 GLN A CA 1
ATOM 2196 C C . GLN A 1 293 ? 25.884 -17.684 -21.687 1.00 62.84 293 GLN A C 1
ATOM 2198 O O . GLN A 1 293 ? 25.949 -18.499 -22.605 1.00 62.84 293 GLN A O 1
ATOM 2203 N N . SER A 1 294 ? 26.497 -16.502 -21.735 1.00 47.38 294 SER A N 1
ATOM 2204 C CA . SER A 1 294 ? 27.470 -16.185 -22.779 1.00 47.38 294 SER A CA 1
ATOM 2205 C C . SER A 1 294 ? 28.572 -17.251 -22.748 1.00 47.38 294 SER A C 1
ATOM 2207 O O . SER A 1 294 ? 29.305 -17.323 -21.757 1.00 47.38 294 SER A O 1
ATOM 2209 N N . PRO A 1 295 ? 28.735 -18.091 -23.790 1.00 40.53 295 PRO A N 1
ATOM 2210 C CA . PRO A 1 295 ? 29.934 -18.894 -23.906 1.00 40.53 295 PRO A CA 1
ATOM 2211 C C . PRO A 1 295 ? 31.057 -17.915 -24.240 1.00 40.53 295 PRO A C 1
ATOM 2213 O O . PRO A 1 295 ? 31.051 -17.274 -25.293 1.00 40.53 295 PRO A O 1
ATOM 2216 N N . SER A 1 296 ? 32.014 -17.751 -23.333 1.00 41.12 296 SER A N 1
ATOM 2217 C CA . SER A 1 296 ? 33.241 -17.030 -23.640 1.00 41.12 296 SER A CA 1
ATOM 2218 C C . SER A 1 296 ? 33.953 -17.763 -24.780 1.00 41.12 296 SER A C 1
ATOM 2220 O O . SER A 1 296 ? 34.528 -18.835 -24.605 1.00 41.12 296 SER A O 1
ATOM 2222 N N . LEU A 1 297 ? 33.902 -17.196 -25.986 1.00 40.06 297 LEU A N 1
ATOM 2223 C CA . LEU A 1 297 ? 34.778 -17.596 -27.081 1.00 40.06 297 LEU A CA 1
ATOM 2224 C C . LEU A 1 297 ? 36.208 -17.202 -26.694 1.00 40.06 297 LEU A C 1
ATOM 2226 O O . LEU A 1 297 ? 36.639 -16.075 -26.936 1.00 40.06 297 LEU A O 1
ATOM 2230 N N . GLN A 1 298 ? 36.948 -18.126 -26.079 1.00 42.03 298 GLN A N 1
ATOM 2231 C CA . GLN A 1 298 ? 38.404 -18.040 -26.030 1.00 42.03 298 GLN A CA 1
ATOM 2232 C C . GLN A 1 298 ? 38.924 -18.220 -27.457 1.00 42.03 298 GLN A C 1
ATOM 2234 O O . GLN A 1 298 ? 38.938 -19.325 -27.996 1.00 42.03 298 GLN A O 1
ATOM 2239 N N . LYS A 1 299 ? 39.314 -17.114 -28.091 1.00 40.50 299 LYS A N 1
ATOM 2240 C CA . LYS A 1 299 ? 40.085 -17.158 -29.330 1.00 40.50 299 LYS A CA 1
ATOM 2241 C C . LYS A 1 299 ? 41.535 -17.462 -28.951 1.00 40.50 299 LYS A C 1
ATOM 2243 O O . LYS A 1 299 ? 42.137 -16.689 -28.208 1.00 40.50 299 LYS A O 1
ATOM 2248 N N . SER A 1 300 ? 42.014 -18.625 -29.393 1.00 46.38 300 SER A N 1
ATOM 2249 C CA . SER A 1 300 ? 43.415 -19.060 -29.327 1.00 46.38 300 SER A CA 1
ATOM 2250 C C . SER A 1 300 ? 44.336 -18.141 -30.122 1.00 46.38 300 SER A C 1
ATOM 2252 O O . SER A 1 300 ? 43.860 -17.580 -31.138 1.00 46.38 300 SER A O 1
#

pLDDT: mean 78.5, std 18.62, range [34.09, 98.25]

=== Feature glossary ===
Key to the feature types in this record:

Secondary structure (8-state, DSSP). Secondary structure is the local, repeating backbone conformation. DSSP classifies it into eight states by reading the hydrogen-bond network: three helix types (H, G, I), two β types (E, B), two non-regular types (T, S), and unstructured coil (-).

Backbone torsions (φ/ψ). Backbone dihedral angles. Every residue except chain termini has a φ (preceding-C → N → Cα → C) and a ψ (N → Cα → C → next-N). They are reported in degrees following the IUPAC sign convention. Secondary structure is essentially a statement about which (φ, ψ) basin each residue occupies.

Predicted aligned error. Predicted Aligned Error (PAE) is an AlphaFold confidence matrix: entry (i, j) is the expected error in the position of residue j, in ångströms, when the prediction is superimposed on the true structure at residue i. Low PAE within a block of residues means that block is internally rigid and well-predicted; high PAE between two blocks means their relative placement is uncertain even if each block individually is confident.

B-factor. B-factor (Debye–Waller factor) reflects atomic displacement in the crystal lattice. It is an experimental observable (units Å²), not a prediction; low values mean the atom is pinned down, high values mean it moves or is heterogeneous across the crystal.

Secondary structure (3-state, P-SEA). Three-state secondary structure (P-SEA) collapses the eight DSSP classes into helix (a), strand (b), and coil (c). P-SEA assigns these from Cα geometry alone — distances and angles — without requiring backbone oxygens, so it works on any Cα trace.

Sequence. Primary structure: the covalent order of the twenty standard amino acids along the backbone. Two proteins with the same sequence will (almost always) fold to the same structure; two with 30% identity often share a fold but not the details.

pLDDT. pLDDT is the predicted lDDT-Cα score: AlphaFold's confidence that the local environment of each residue (all inter-atomic distances within 15 Å) is correctly placed. It is a per-residue number between 0 and 100, with higher meaning more reliable.

InterPro / GO / CATH / organism. Functional annotations link the protein to curated databases. InterPro entries identify conserved domains and families by matching the sequence against member-database signatures (Pfam, PROSITE, CDD, …). Gene Ontology (GO) terms describe molecular function, biological process, and cellular component in a controlled vocabulary. CATH places the structure in a hierarchical fold classification (Class/Architecture/Topology/Homologous-superfamily). The organism is the source species.

Contact-map, Ramachandran, and PAE plots. Three diagnostic plots accompany the record. The Cα contact map visualizes the tertiary structure as a 2D adjacency matrix (8 Å cutoff, sequence-local contacts suppressed). The Ramachandran plot shows the distribution of backbone (φ, ψ) torsions, with points in the α and β basins reflecting secondary structure content. The PAE plot shows AlphaFold's inter-residue confidence as a color matrix.

mmCIF coordinates. The mmCIF table is the protein's shape written out atom by atom. For each backbone N, Cα, C, and carbonyl O, it records an (x, y, z) coordinate triple in Å plus the residue type, chain letter, and residue number.

Radius of gyration, Cα contacts, bounding box. Three whole-structure scalars: the radius of gyration (RMS distance of Cα from centroid, in Å), the count of Cα–Cα contacts (pairs closer than 8 Å and separated by more than four residues in sequence — i.e. tertiary, not local, contacts), and the bounding-box dimensions. Together they distinguish compact globular folds from extended fibres or disordered chains.

Foldseek 3Di. The Foldseek 3Di string encodes local tertiary geometry as a 20-letter alphabet — one character per residue — derived from the relative positions of nearby Cα atoms. Unlike the amino-acid sequence, 3Di is a direct function of the 3D structure, so two proteins with the same fold have similar 3Di strings even at low sequence identity.

Rendered structure images. Six rendered views show the 3D structure from the faces of a cube — i.e. along ±x, ±y, ±z. Rendering representation is drawn randomly per protein from cartoon (secondary-structure ribbons), sticks (backbone bonds), or molecular surface; coloring is either N→C rainbow (blue at the N-terminus through red at the C-terminus) or one color per chain.

Nearest PDB structures. The Foldseek neighbor list gives the closest experimentally determined structures in the PDB, ranked by structural alignment. TM-score near 1 means near-identical fold; near 0.3 means only rough topology match. This is how one 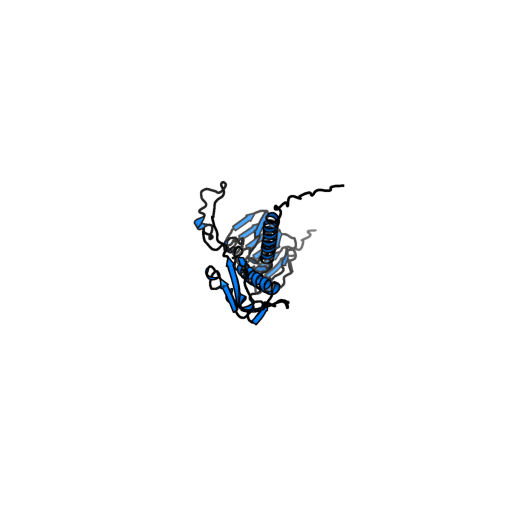finds what a novel AlphaFold prediction most resembles in the solved-structure universe.

Solvent-accessible surface area. SASA measures how much of the protein is reachable by solvent. It is computed by rolling a water-sized probe over the atomic surface and summing the exposed area (Å²). Per-residue SASA distinguishes core (buried, low SASA) from surface (exposed, high SASA) residues; total SASA is a whole-molecule size measure.